Protein AF-A0A7V8YG97-F1 (afdb_monomer)

Sequence (340 aa):
MSVHEDLSRLLEGELDAAAEGDLRARIAADPALRADWERLQHLPFAALLAAEPPAALDARILASRRPPRRWTRAIPWLIAAGALLTLGVRRPPPLVAERGEAIRIDVGESAEVVLQPPGGDPMTKKTWLAGAGAAVTVLVLKGTATVSAVEPEPTPASAAEPPPRALTAPEVPTAGSSARVAELERENTLLRKLNSDLEIELKGTPVAWPPGLPDALLPPSFEENIRAAVARCAPEVQIVAIDCSEPPCLAGLRVPAGPQDRNWHQALVNECPLWTEPYTNAVATASGEAECADGTTQRYTVLGWSTHLAPDAFPKSEQENRSKRFHARLEEIRLGWPCE

Secondary structure (DSSP, 8-state):
--HHHHHHHHHHT-S-HHHHHHHHHHHHH-HHHHHHHHHHHHS-HHHHHHSPPPTTS-SSHHHHSPPPTTGGGSHHHHHHHHHHTTSS--PPPPEEE-TT-EEEEE-SSEEEEEEE-TTS--EEEEEE--STT-EEEEE-SSSEEEEEEPPPP--------------------TTSHHHHHHHHHHHHHHHHHHHHHHHHHHH-PPPPPPTT--GGGSHHHHHHHHHHHHHHH-TT-EEEEEE-SSSSPEEEEEE-SSTTTTHHHIIIIIS-HHHHHHHTT-EEEEEEEEE-TTSPEEEEEEEEE-GGGSGGGS-HHHHHHHHHHHHHHHHHHHHT----

Mean predicted aligned error: 18.11 Å

Structure (mmCIF, N/CA/C/O backbone):
data_AF-A0A7V8YG97-F1
#
_entry.id   AF-A0A7V8YG97-F1
#
loop_
_atom_site.group_PDB
_atom_site.id
_atom_site.type_symbol
_atom_site.label_atom_id
_atom_site.label_alt_id
_atom_site.label_comp_id
_atom_site.label_asym_id
_atom_site.label_entity_id
_atom_site.label_seq_id
_atom_site.pdbx_PDB_ins_code
_atom_site.Cartn_x
_atom_site.Cartn_y
_atom_site.Cartn_z
_atom_site.occupancy
_atom_site.B_iso_or_equiv
_atom_site.auth_seq_id
_atom_site.auth_comp_id
_atom_site.auth_asym_id
_atom_site.auth_atom_id
_atom_site.pdbx_PDB_model_num
ATOM 1 N N . MET A 1 1 ? -12.281 28.812 -24.243 1.00 59.84 1 MET A N 1
ATOM 2 C CA . MET A 1 1 ? -11.566 28.017 -23.229 1.00 59.84 1 MET A CA 1
ATOM 3 C C . MET A 1 1 ? -10.304 28.755 -22.853 1.00 59.84 1 MET A C 1
ATOM 5 O O . MET A 1 1 ? -9.786 29.501 -23.686 1.00 59.84 1 MET A O 1
ATOM 9 N N . SER A 1 2 ? -9.896 28.673 -21.588 1.00 88.25 2 SER A N 1
ATOM 10 C CA . SER A 1 2 ? -8.660 29.330 -21.162 1.00 88.25 2 SER A CA 1
ATOM 11 C C . SER A 1 2 ? -7.462 28.483 -21.588 1.00 88.25 2 SER A C 1
ATOM 13 O O . SER A 1 2 ? -7.537 27.261 -21.597 1.00 88.25 2 SER A O 1
ATOM 15 N N . VAL A 1 3 ? -6.345 29.120 -21.932 1.00 90.38 3 VAL A N 1
ATOM 16 C CA . VAL A 1 3 ? -5.133 28.401 -22.353 1.00 90.38 3 VAL A CA 1
ATOM 17 C C . VAL A 1 3 ? -4.634 27.448 -21.257 1.00 90.38 3 VAL A C 1
ATOM 19 O O . VAL A 1 3 ? -4.129 26.379 -21.566 1.00 90.38 3 VAL A O 1
ATOM 22 N N . HIS A 1 4 ? -4.821 27.789 -19.979 1.00 85.44 4 HIS A N 1
ATOM 23 C CA . HIS A 1 4 ? -4.437 26.927 -18.856 1.00 85.44 4 HIS A CA 1
ATOM 24 C C . HIS A 1 4 ? -5.337 25.695 -18.697 1.00 85.44 4 HIS A C 1
ATOM 26 O O . HIS A 1 4 ? -4.842 24.629 -18.354 1.00 85.44 4 HIS A O 1
ATOM 32 N N . GLU A 1 5 ? -6.633 25.819 -18.986 1.00 88.75 5 GLU A N 1
ATOM 33 C CA . GLU A 1 5 ? -7.563 24.682 -19.020 1.00 88.75 5 GLU A CA 1
ATOM 34 C C . GLU A 1 5 ? -7.158 23.684 -20.113 1.00 88.75 5 GLU A C 1
ATOM 36 O O . GLU A 1 5 ? -7.096 22.485 -19.859 1.00 88.75 5 GLU A O 1
ATOM 41 N N . ASP A 1 6 ? -6.785 24.184 -21.294 1.00 95.12 6 ASP A N 1
ATOM 42 C CA . ASP A 1 6 ? -6.307 23.348 -22.398 1.00 95.12 6 ASP A CA 1
ATOM 43 C C . ASP A 1 6 ? -4.987 22.637 -22.047 1.00 95.12 6 ASP A C 1
ATOM 45 O O . ASP A 1 6 ? -4.829 21.457 -22.351 1.00 95.12 6 ASP A O 1
ATOM 49 N N . LEU A 1 7 ? -4.056 23.312 -21.354 1.00 94.38 7 LEU A N 1
ATOM 50 C CA . LEU A 1 7 ? -2.825 22.681 -20.853 1.00 94.38 7 LEU A CA 1
ATOM 51 C C . LEU A 1 7 ? -3.115 21.604 -19.799 1.00 94.38 7 LEU A C 1
ATOM 53 O O . LEU A 1 7 ? -2.510 20.538 -19.847 1.00 94.38 7 LEU A O 1
ATOM 57 N N . SER A 1 8 ? -4.041 21.847 -18.868 1.00 89.50 8 SER A N 1
ATOM 58 C CA . SER A 1 8 ? -4.430 20.843 -17.865 1.00 89.50 8 SER A CA 1
ATOM 59 C C . SER A 1 8 ? -5.031 19.606 -18.532 1.00 89.50 8 SER A C 1
ATOM 61 O O . SER A 1 8 ? -4.605 18.487 -18.261 1.00 89.50 8 SER A O 1
ATOM 63 N N . ARG A 1 9 ? -5.948 19.809 -19.487 1.00 92.75 9 ARG A N 1
ATOM 64 C CA . ARG A 1 9 ? -6.566 18.720 -20.256 1.00 92.75 9 ARG A CA 1
ATOM 65 C C . ARG A 1 9 ? -5.559 17.966 -21.122 1.00 92.75 9 ARG A C 1
ATOM 67 O O . ARG A 1 9 ? -5.711 16.765 -21.318 1.00 92.75 9 ARG A O 1
ATOM 74 N N . LEU A 1 10 ? -4.519 18.640 -21.620 1.00 95.94 10 LEU A N 1
ATOM 75 C CA . LEU A 1 10 ? -3.404 17.986 -22.307 1.00 95.94 10 LEU A CA 1
ATOM 76 C C . LEU A 1 10 ? -2.590 17.089 -21.361 1.00 95.94 10 LEU A C 1
ATOM 78 O O . LEU A 1 10 ? -2.162 16.017 -21.778 1.00 95.94 10 LEU A O 1
ATOM 82 N N . LEU A 1 11 ? -2.382 17.505 -20.107 1.00 93.00 11 LEU A N 1
ATOM 83 C CA . LEU A 1 11 ? -1.673 16.713 -19.091 1.00 93.00 11 LEU A CA 1
ATOM 84 C C . LEU A 1 11 ? -2.456 15.450 -18.702 1.00 93.00 11 LEU A C 1
ATOM 86 O O . LEU A 1 11 ? -1.864 14.392 -18.506 1.00 93.00 11 LEU A O 1
ATOM 90 N N . GLU A 1 12 ? -3.781 15.567 -18.622 1.00 90.44 12 GLU A N 1
ATOM 91 C CA . GLU A 1 12 ? -4.701 14.482 -18.258 1.00 90.44 12 GLU A CA 1
ATOM 92 C C . GLU A 1 12 ? -5.084 13.580 -19.448 1.00 90.44 12 GLU A C 1
ATOM 94 O O . GLU A 1 12 ? -5.699 12.533 -19.255 1.00 90.44 12 GLU A O 1
ATOM 99 N N . GLY A 1 13 ? -4.705 13.948 -20.680 1.00 92.00 13 GLY A N 1
ATOM 100 C CA . GLY A 1 13 ? -5.028 13.185 -21.892 1.00 92.00 13 GLY A CA 1
ATOM 101 C C . GLY A 1 13 ? -6.494 13.297 -22.332 1.00 92.00 13 GLY A C 1
ATOM 102 O O . GLY A 1 13 ? -7.011 12.402 -22.995 1.00 92.00 13 GLY A O 1
ATOM 103 N N . GLU A 1 14 ? -7.179 14.384 -21.969 1.00 95.25 14 GLU A N 1
ATOM 104 C CA . GLU A 1 14 ? -8.608 14.604 -22.241 1.00 95.25 14 GLU A CA 1
ATOM 105 C C . GLU A 1 14 ? -8.898 15.401 -23.527 1.00 95.25 14 GLU A C 1
ATOM 107 O O . GLU A 1 14 ? -10.052 15.757 -23.808 1.00 95.25 14 GLU A O 1
ATOM 112 N N . LEU A 1 15 ? -7.865 15.762 -24.291 1.00 93.62 15 LEU A N 1
ATOM 113 C CA . LEU A 1 15 ? -8.020 16.417 -25.590 1.00 93.62 15 LEU A CA 1
ATOM 114 C C . LEU A 1 15 ? -8.177 15.372 -26.697 1.00 93.62 15 LEU A C 1
ATOM 116 O O . LEU A 1 15 ? -7.533 14.327 -26.680 1.00 93.62 15 LEU A O 1
ATOM 120 N N . ASP A 1 16 ? -9.024 15.663 -27.685 1.00 97.06 16 ASP A N 1
ATOM 121 C CA . ASP A 1 16 ? -9.028 14.874 -28.914 1.00 97.06 16 ASP A CA 1
ATOM 122 C C . ASP A 1 16 ? -7.738 15.106 -29.722 1.00 97.06 16 ASP A C 1
ATOM 124 O O . ASP A 1 16 ? -7.021 16.090 -29.526 1.00 97.06 16 ASP A O 1
ATOM 128 N N . ALA A 1 17 ? -7.443 14.196 -30.653 1.00 94.75 17 ALA A N 1
ATOM 129 C CA . ALA A 1 17 ? -6.177 14.191 -31.387 1.00 94.75 17 ALA A CA 1
ATOM 130 C C . ALA A 1 17 ? -5.919 15.476 -32.200 1.00 94.75 17 ALA A C 1
ATOM 132 O O . ALA A 1 17 ? -4.763 15.855 -32.397 1.00 94.75 17 ALA A O 1
ATOM 133 N N . ALA A 1 18 ? -6.973 16.147 -32.678 1.00 95.50 18 ALA A N 1
ATOM 134 C CA . ALA A 1 18 ? -6.831 17.388 -33.433 1.00 95.50 18 ALA A CA 1
ATOM 135 C C . ALA A 1 18 ? -6.494 18.555 -32.493 1.00 95.50 18 ALA A C 1
ATOM 137 O O . ALA A 1 18 ? -5.517 19.269 -32.722 1.00 95.50 18 ALA A O 1
ATOM 138 N N . ALA A 1 19 ? -7.243 18.696 -31.396 1.00 95.38 19 ALA A N 1
ATOM 139 C CA . ALA A 1 19 ? -7.013 19.722 -30.383 1.00 95.38 19 ALA A CA 1
ATOM 140 C C . ALA A 1 19 ? -5.655 19.557 -29.677 1.00 95.38 19 ALA A C 1
ATOM 142 O O . ALA A 1 19 ? -4.967 20.546 -29.417 1.00 95.38 19 ALA A O 1
ATOM 143 N N . GLU A 1 20 ? -5.240 18.317 -29.406 1.00 97.19 20 GLU A N 1
ATOM 144 C CA . GLU A 1 20 ? -3.911 18.007 -28.877 1.00 97.19 20 GLU A CA 1
ATOM 145 C C . GLU A 1 20 ? -2.805 18.457 -29.845 1.00 97.19 20 GLU A C 1
ATOM 147 O O . GLU A 1 20 ? -1.853 19.124 -29.427 1.00 97.19 20 GLU A O 1
ATOM 152 N N . GLY A 1 21 ? -2.928 18.124 -31.135 1.00 96.50 21 GLY A N 1
ATOM 153 C CA . GLY A 1 21 ? -1.957 18.507 -32.161 1.00 96.50 21 GLY A CA 1
ATOM 154 C C . GLY A 1 21 ? -1.801 20.024 -32.283 1.00 96.50 21 GLY A C 1
ATOM 155 O O . GLY A 1 21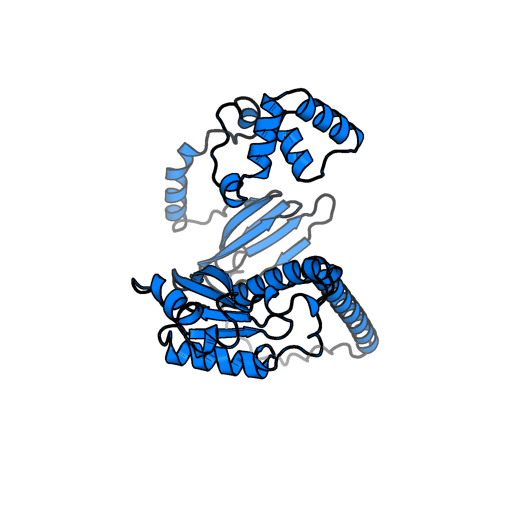 ? -0.678 20.538 -32.247 1.00 96.50 21 GLY A O 1
ATOM 156 N N . ASP A 1 22 ? -2.921 20.745 -32.341 1.00 97.06 22 ASP A N 1
ATOM 157 C CA . ASP A 1 22 ? -2.945 22.208 -32.420 1.00 97.06 22 ASP A CA 1
ATOM 158 C C . ASP A 1 22 ? -2.330 22.859 -31.174 1.00 97.06 22 ASP A C 1
ATOM 160 O O . ASP A 1 22 ? -1.551 23.814 -31.275 1.00 97.06 22 ASP A O 1
ATOM 164 N N . LEU A 1 23 ? -2.627 22.338 -29.979 1.00 97.06 23 LEU A N 1
ATOM 165 C CA . LEU A 1 23 ? -2.074 22.866 -28.735 1.00 97.06 23 LEU A CA 1
ATOM 166 C C . LEU A 1 23 ? -0.571 22.592 -28.611 1.00 97.06 23 LEU A C 1
ATOM 168 O O . LEU A 1 23 ? 0.180 23.496 -28.243 1.00 97.06 23 LEU A O 1
ATOM 172 N N . ARG A 1 24 ? -0.100 21.395 -28.980 1.00 97.38 24 ARG A N 1
ATOM 173 C CA . ARG A 1 24 ? 1.339 21.076 -29.013 1.00 97.38 24 ARG A CA 1
ATOM 174 C C . ARG A 1 24 ? 2.091 21.958 -30.009 1.00 97.38 24 ARG A C 1
ATOM 176 O O . ARG A 1 24 ? 3.176 22.442 -29.687 1.00 97.38 24 ARG A O 1
ATOM 183 N N . ALA A 1 25 ? 1.511 22.230 -31.179 1.00 97.62 25 ALA A N 1
ATOM 184 C CA . ALA A 1 25 ? 2.088 23.162 -32.147 1.00 97.62 25 ALA A CA 1
ATOM 185 C C . ALA A 1 25 ? 2.192 24.587 -31.574 1.00 97.62 25 ALA A C 1
ATOM 187 O O . ALA A 1 25 ? 3.211 25.257 -31.753 1.00 97.62 25 ALA A O 1
ATOM 188 N N . ARG A 1 26 ? 1.185 25.034 -30.812 1.00 97.44 26 ARG A N 1
ATOM 189 C CA . ARG A 1 26 ? 1.212 26.329 -30.111 1.00 97.44 26 ARG A CA 1
ATOM 190 C C . ARG A 1 26 ? 2.260 26.376 -28.996 1.00 97.44 26 ARG A C 1
ATOM 192 O O . ARG A 1 26 ? 2.990 27.358 -28.929 1.00 97.44 26 ARG A O 1
ATOM 199 N N . ILE A 1 27 ? 2.396 25.325 -28.181 1.00 97.38 27 ILE A N 1
ATOM 200 C CA . ILE A 1 27 ? 3.462 25.197 -27.162 1.00 97.38 27 ILE A CA 1
ATOM 201 C C . ILE A 1 27 ? 4.854 25.251 -27.820 1.00 97.38 27 ILE A C 1
ATOM 203 O O . ILE A 1 27 ? 5.798 25.840 -27.289 1.00 97.38 27 ILE A O 1
ATOM 207 N N . ALA A 1 28 ? 5.001 24.657 -29.007 1.00 97.19 28 ALA A N 1
ATOM 208 C CA . ALA A 1 28 ? 6.247 24.712 -29.763 1.00 97.19 28 ALA A CA 1
ATOM 209 C C . ALA A 1 28 ? 6.529 26.109 -30.342 1.00 97.19 28 ALA A C 1
ATOM 211 O O . ALA A 1 28 ? 7.691 26.504 -30.412 1.00 97.19 28 ALA A O 1
ATOM 212 N N . ALA A 1 29 ? 5.508 26.872 -30.727 1.00 97.12 29 ALA A N 1
ATOM 213 C CA . ALA A 1 29 ? 5.673 28.200 -31.318 1.00 97.12 29 ALA A CA 1
ATOM 214 C C . ALA A 1 29 ? 5.820 29.335 -30.284 1.00 97.12 29 ALA A C 1
ATOM 216 O O . ALA A 1 29 ? 6.491 30.3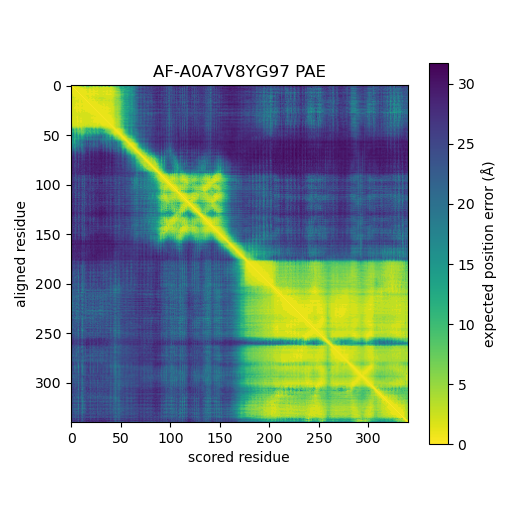24 -30.572 1.00 97.12 29 ALA A O 1
ATOM 217 N N . ASP A 1 30 ? 5.218 29.202 -29.099 1.00 97.56 30 ASP A N 1
ATOM 218 C CA . ASP A 1 30 ? 5.158 30.250 -28.073 1.00 97.56 30 ASP A CA 1
ATOM 219 C C . ASP A 1 30 ? 6.034 29.902 -26.846 1.00 97.56 30 ASP A C 1
ATOM 221 O O . ASP A 1 30 ? 5.692 29.004 -26.070 1.00 97.56 30 ASP A O 1
ATOM 225 N N . PRO A 1 31 ? 7.162 30.613 -26.625 1.00 96.81 31 PRO A N 1
ATOM 226 C CA . PRO A 1 31 ? 8.048 30.372 -25.486 1.00 96.81 31 PRO A CA 1
ATOM 227 C C . PRO A 1 31 ? 7.396 30.589 -24.116 1.00 96.81 31 PRO A C 1
ATOM 229 O O . PRO A 1 31 ? 7.771 29.910 -23.162 1.00 96.81 31 PRO A O 1
ATOM 232 N N . ALA A 1 32 ? 6.442 31.519 -23.997 1.00 94.12 32 ALA A N 1
ATOM 233 C CA . ALA A 1 32 ? 5.755 31.766 -22.731 1.00 94.12 32 ALA A CA 1
ATOM 234 C C . ALA A 1 32 ? 4.831 30.592 -22.396 1.00 94.12 32 ALA A C 1
ATOM 236 O O . ALA A 1 32 ? 4.853 30.076 -21.280 1.00 94.12 32 ALA A O 1
ATOM 237 N N . LEU A 1 33 ? 4.102 30.101 -23.402 1.00 94.88 33 LEU A N 1
ATOM 238 C CA . LEU A 1 33 ? 3.250 28.927 -23.258 1.00 94.88 33 LEU A CA 1
ATOM 239 C C . LEU A 1 33 ? 4.055 27.658 -22.940 1.00 94.88 33 LEU A C 1
ATOM 241 O O . LEU A 1 33 ? 3.615 26.816 -22.159 1.00 94.88 33 LEU A O 1
ATOM 245 N N . ARG A 1 34 ? 5.258 27.536 -23.511 1.00 97.75 34 ARG A N 1
ATOM 246 C CA . ARG A 1 34 ? 6.195 26.456 -23.188 1.00 97.75 34 ARG A CA 1
ATOM 247 C C . ARG A 1 34 ? 6.658 26.498 -21.737 1.00 97.75 34 ARG A C 1
ATOM 249 O O . ARG A 1 34 ? 6.627 25.469 -21.076 1.00 97.75 34 ARG A O 1
ATOM 256 N N . ALA A 1 35 ? 7.028 27.674 -21.235 1.00 94.31 35 ALA A N 1
ATOM 257 C CA . ALA A 1 35 ? 7.418 27.840 -19.838 1.00 94.31 35 ALA A CA 1
ATOM 258 C C . ALA A 1 35 ? 6.260 27.527 -18.869 1.00 94.31 35 ALA A C 1
ATOM 260 O O . ALA A 1 35 ? 6.483 26.965 -17.798 1.00 94.31 35 ALA A O 1
ATOM 261 N N . ASP A 1 36 ? 5.018 27.859 -19.229 1.00 92.31 36 ASP A N 1
ATOM 262 C CA . ASP A 1 36 ? 3.828 27.489 -18.448 1.00 92.31 36 ASP A CA 1
ATOM 263 C C . ASP A 1 36 ? 3.605 25.974 -18.429 1.00 92.31 36 ASP A C 1
ATOM 265 O O . ASP A 1 36 ? 3.342 25.397 -17.372 1.00 92.31 36 ASP A O 1
ATOM 269 N N . TRP A 1 37 ? 3.760 25.324 -19.583 1.00 95.56 37 TRP A N 1
ATOM 270 C CA . TRP A 1 37 ? 3.662 23.875 -19.715 1.00 95.56 37 TRP A CA 1
ATOM 271 C C . TRP A 1 37 ? 4.741 23.138 -18.909 1.00 95.56 37 TRP A C 1
ATOM 273 O O . TRP A 1 37 ? 4.418 22.237 -18.140 1.00 95.56 37 TRP A O 1
ATOM 283 N N . GLU A 1 38 ? 6.004 23.560 -19.006 1.00 94.81 38 GLU A N 1
ATOM 284 C CA . GLU A 1 38 ? 7.113 23.001 -18.219 1.00 94.81 38 GLU A CA 1
ATOM 285 C C . GLU A 1 38 ? 6.874 23.172 -16.712 1.00 94.81 38 GLU A C 1
ATOM 287 O O . GLU A 1 38 ? 7.076 22.238 -15.936 1.00 94.81 38 GLU A O 1
ATOM 292 N N . ARG A 1 39 ? 6.367 24.336 -16.280 1.00 91.25 39 ARG A N 1
ATOM 293 C CA . ARG A 1 39 ? 5.988 24.544 -14.875 1.00 91.25 39 ARG A CA 1
ATOM 294 C C . ARG A 1 39 ? 4.903 23.570 -14.429 1.00 91.25 39 ARG A C 1
ATOM 296 O O . ARG A 1 39 ? 5.054 22.980 -13.364 1.00 91.25 39 ARG A O 1
ATOM 303 N N . LEU A 1 40 ? 3.851 23.376 -15.226 1.00 89.50 40 LEU A N 1
ATOM 304 C CA . LEU A 1 40 ? 2.776 22.427 -14.915 1.00 89.50 40 LEU A CA 1
ATOM 305 C C . LEU A 1 40 ? 3.290 20.988 -14.787 1.00 89.50 40 LEU A C 1
ATOM 307 O O . LEU A 1 40 ? 2.904 20.296 -13.851 1.00 89.50 40 LEU A O 1
ATOM 311 N N . GLN A 1 41 ? 4.204 20.560 -15.662 1.00 89.94 41 GLN A N 1
ATOM 312 C CA . GLN A 1 41 ? 4.802 19.219 -15.609 1.00 89.94 41 GLN A CA 1
ATOM 313 C C . GLN A 1 41 ? 5.646 18.968 -14.350 1.00 89.94 41 GLN A C 1
ATOM 315 O O . GLN A 1 41 ? 5.823 17.820 -13.944 1.00 89.94 41 GLN A O 1
ATOM 320 N N . HIS A 1 42 ? 6.176 20.026 -13.737 1.00 85.19 42 HIS A N 1
ATOM 321 C CA . HIS A 1 42 ? 7.043 19.944 -12.562 1.00 85.19 42 HIS A CA 1
ATOM 322 C C . HIS A 1 42 ? 6.350 20.318 -11.248 1.00 85.19 42 HIS A C 1
ATOM 324 O O . HIS A 1 42 ? 6.989 20.265 -10.194 1.00 85.19 42 HIS A O 1
ATOM 330 N N . LEU A 1 43 ? 5.065 20.686 -11.271 1.00 81.56 43 LEU A N 1
ATOM 331 C CA . LEU A 1 43 ? 4.332 20.958 -10.041 1.00 81.56 43 LEU A CA 1
ATOM 332 C C . LEU A 1 43 ? 4.098 19.644 -9.280 1.00 81.56 43 LEU A C 1
ATOM 334 O O . LEU A 1 43 ? 3.468 18.729 -9.814 1.00 81.56 43 LEU A O 1
ATOM 338 N N . PRO A 1 44 ? 4.563 19.526 -8.021 1.00 72.00 44 PRO A N 1
ATOM 339 C CA . PRO A 1 44 ? 4.199 18.384 -7.199 1.00 72.00 44 PRO A CA 1
ATOM 340 C C . PRO A 1 44 ? 2.681 18.400 -7.003 1.00 72.00 44 PRO A C 1
ATOM 342 O O . PRO A 1 44 ? 2.101 19.454 -6.748 1.00 72.00 44 PRO A O 1
ATOM 345 N N . PHE A 1 45 ? 2.032 17.238 -7.096 1.00 56.38 45 PHE A N 1
ATOM 346 C CA . PHE A 1 45 ? 0.569 17.112 -7.017 1.00 56.38 45 PHE A CA 1
ATOM 347 C C . PHE A 1 45 ? -0.034 17.821 -5.785 1.00 56.38 45 PHE A C 1
ATOM 349 O O . PHE A 1 45 ? -1.082 18.454 -5.866 1.00 56.38 45 PHE A O 1
ATOM 356 N N . ALA A 1 46 ? 0.688 17.822 -4.659 1.00 48.84 46 ALA A N 1
ATOM 357 C CA . ALA A 1 46 ? 0.306 18.544 -3.444 1.00 48.84 46 ALA A CA 1
ATOM 358 C C . ALA A 1 46 ? 0.265 20.083 -3.602 1.00 48.84 46 ALA A C 1
ATOM 360 O O . ALA A 1 46 ? -0.535 20.742 -2.944 1.00 48.84 46 ALA A O 1
ATOM 361 N N . ALA A 1 47 ? 1.084 20.673 -4.481 1.00 57.03 47 ALA A N 1
ATOM 362 C CA . ALA A 1 47 ? 1.085 22.113 -4.755 1.00 57.03 47 ALA A CA 1
ATOM 363 C C . ALA A 1 47 ? -0.072 22.548 -5.668 1.00 57.03 47 ALA A C 1
ATOM 365 O O . ALA A 1 47 ? -0.546 23.673 -5.532 1.00 57.03 47 ALA A O 1
ATOM 366 N N . LEU A 1 48 ? -0.574 21.664 -6.539 1.00 58.16 48 LEU A N 1
ATOM 367 C CA . LEU A 1 48 ? -1.772 21.929 -7.351 1.00 58.16 48 LEU A CA 1
ATOM 368 C C . LEU A 1 48 ? -3.032 22.083 -6.486 1.00 58.16 48 LEU A C 1
ATOM 370 O O . LEU A 1 48 ? -3.926 22.847 -6.832 1.00 58.16 48 LEU A O 1
ATOM 374 N N . LEU A 1 49 ? -3.079 21.398 -5.340 1.00 53.00 49 LEU A N 1
ATOM 375 C CA . LEU A 1 49 ? -4.186 21.480 -4.384 1.00 53.00 49 LEU A CA 1
ATOM 376 C C . LEU A 1 49 ? -4.061 22.658 -3.402 1.00 53.00 49 LEU A C 1
ATOM 378 O O . LEU A 1 49 ? -5.061 23.064 -2.815 1.00 53.00 49 LEU A O 1
ATOM 382 N N . ALA A 1 50 ? -2.851 23.196 -3.210 1.00 47.16 50 ALA A N 1
ATOM 383 C CA . ALA A 1 50 ? -2.551 24.213 -2.197 1.00 47.16 50 ALA A CA 1
ATOM 384 C C . ALA A 1 50 ? -2.320 25.628 -2.759 1.00 47.16 50 ALA A C 1
ATOM 386 O O . ALA A 1 50 ? -2.297 26.590 -1.990 1.00 47.16 50 ALA A O 1
ATOM 387 N N . ALA A 1 51 ? -2.120 25.784 -4.070 1.00 48.22 51 ALA A N 1
ATOM 388 C CA . ALA A 1 51 ? -1.894 27.091 -4.676 1.00 48.22 51 ALA A CA 1
ATOM 389 C C . ALA A 1 51 ? -3.205 27.887 -4.792 1.00 48.22 51 ALA A C 1
ATOM 391 O O . ALA A 1 51 ? -4.172 27.425 -5.399 1.00 48.22 51 ALA A O 1
ATOM 392 N N . GLU A 1 52 ? -3.221 29.120 -4.271 1.00 48.59 52 GLU A N 1
ATOM 393 C CA . GLU A 1 52 ? -4.211 30.104 -4.714 1.00 48.59 52 GLU A CA 1
ATOM 394 C C . GLU A 1 52 ? -4.058 30.278 -6.234 1.00 48.59 52 GLU A C 1
ATOM 396 O O . GLU A 1 52 ? -2.934 30.475 -6.717 1.00 48.59 52 GLU A O 1
ATOM 401 N N . PRO A 1 53 ? -5.151 30.183 -7.010 1.00 48.28 53 PRO A N 1
ATOM 402 C CA . PRO A 1 53 ? -5.067 30.337 -8.451 1.00 48.28 53 PRO A CA 1
ATOM 403 C C . PRO A 1 53 ? -4.465 31.719 -8.775 1.00 48.28 53 PRO A C 1
ATOM 405 O O . PRO A 1 53 ? -4.844 32.709 -8.142 1.00 48.28 53 PRO A O 1
ATOM 408 N N . PRO A 1 54 ? -3.502 31.822 -9.716 1.00 46.66 54 PRO A N 1
ATOM 409 C CA . PRO A 1 54 ? -2.847 33.090 -10.037 1.00 46.66 54 PRO A CA 1
ATOM 410 C C . PRO A 1 54 ? -3.889 34.157 -10.385 1.00 46.66 54 PRO A C 1
ATOM 412 O O . PRO A 1 54 ? -4.889 33.834 -11.001 1.00 46.66 54 PRO A O 1
ATOM 415 N N . ALA A 1 55 ? -3.656 35.435 -10.066 1.00 45.59 55 ALA A N 1
ATOM 416 C CA . ALA A 1 55 ? -4.644 36.518 -10.234 1.00 45.59 55 ALA A CA 1
ATOM 417 C C . ALA A 1 55 ? -5.212 36.699 -11.668 1.00 45.59 55 ALA A C 1
ATOM 419 O O . ALA A 1 55 ? -6.191 37.418 -11.864 1.00 45.59 55 ALA A O 1
ATOM 420 N N . ALA A 1 56 ? -4.603 36.062 -12.674 1.00 43.72 56 ALA A N 1
ATOM 421 C CA . ALA A 1 56 ? -5.125 35.960 -14.037 1.00 43.72 56 ALA A CA 1
ATOM 422 C C . ALA A 1 56 ? -6.279 34.937 -14.183 1.00 43.72 56 ALA A C 1
ATOM 424 O O . ALA A 1 56 ? -7.089 35.055 -15.104 1.00 43.72 56 ALA A O 1
ATOM 425 N N . LEU A 1 57 ? -6.393 33.980 -13.256 1.00 40.16 57 LEU A N 1
ATOM 426 C CA . LEU A 1 57 ? -7.597 33.204 -12.978 1.00 40.16 57 LEU A CA 1
ATOM 427 C C . LEU A 1 57 ? -8.593 34.082 -12.191 1.00 40.16 57 LEU A C 1
ATOM 429 O O . LEU A 1 57 ? -8.599 34.159 -10.968 1.00 40.16 57 LEU A O 1
ATOM 433 N N . ASP A 1 58 ? -9.479 34.712 -12.961 1.00 47.66 58 ASP A N 1
ATOM 434 C CA . ASP A 1 58 ? -10.889 34.946 -12.634 1.00 47.66 58 ASP A CA 1
ATOM 435 C C . ASP A 1 58 ? -11.408 36.220 -11.970 1.00 47.66 58 ASP A C 1
ATOM 437 O O . ASP A 1 58 ? -11.673 36.302 -10.775 1.00 47.66 58 ASP A O 1
ATOM 441 N N . ALA A 1 59 ? -11.922 37.092 -12.843 1.00 39.91 59 ALA A N 1
ATOM 442 C CA . ALA A 1 59 ? -13.202 37.763 -12.604 1.00 39.91 59 ALA A CA 1
ATOM 443 C C . ALA A 1 59 ? -14.409 37.040 -13.254 1.00 39.91 59 ALA A C 1
ATOM 445 O O . ALA A 1 59 ? -15.547 37.298 -12.861 1.00 39.91 59 ALA A O 1
ATOM 446 N N . ARG A 1 60 ? -14.202 36.155 -14.249 1.00 40.66 60 ARG A N 1
ATOM 447 C CA . ARG A 1 60 ? -15.296 35.575 -15.061 1.00 40.66 60 ARG A CA 1
ATOM 448 C C . ARG A 1 60 ? -15.745 34.171 -14.632 1.00 40.66 60 ARG A C 1
ATOM 450 O O . ARG A 1 60 ? -16.954 33.961 -14.600 1.00 40.66 60 ARG A O 1
ATOM 457 N N . ILE A 1 61 ? -14.864 33.252 -14.229 1.00 40.00 61 ILE A N 1
ATOM 458 C CA . ILE A 1 61 ? -15.278 31.932 -13.699 1.00 40.00 61 ILE A CA 1
ATOM 459 C C . ILE A 1 61 ? -15.737 32.064 -12.233 1.00 40.00 61 ILE A C 1
ATOM 461 O O . ILE A 1 61 ? -16.671 31.386 -11.812 1.00 40.00 61 ILE A O 1
ATOM 465 N N . LEU A 1 62 ? -15.233 33.052 -11.477 1.00 41.53 62 LEU A N 1
ATOM 466 C CA . LEU A 1 62 ? -15.782 33.393 -10.152 1.00 41.53 62 LEU A CA 1
ATOM 467 C C . LEU A 1 62 ? -17.180 34.045 -10.203 1.00 41.53 62 LEU A C 1
ATOM 469 O O . LEU A 1 62 ? -17.834 34.143 -9.165 1.00 41.53 62 LEU A O 1
ATOM 473 N N . ALA A 1 63 ? -17.665 34.487 -11.370 1.00 40.59 63 ALA A N 1
ATOM 474 C CA . ALA A 1 63 ? -19.019 35.029 -11.521 1.00 40.59 63 ALA A CA 1
ATOM 475 C C . ALA A 1 63 ? -20.072 33.947 -11.828 1.00 40.59 63 ALA A C 1
ATOM 477 O O . ALA A 1 63 ? -21.244 34.148 -11.521 1.00 40.59 63 ALA A O 1
ATOM 478 N N . SER A 1 64 ? -19.671 32.793 -12.374 1.00 40.50 64 SER A N 1
ATOM 479 C CA . SER A 1 64 ? -20.583 31.692 -12.721 1.00 40.50 64 SER A CA 1
ATOM 480 C C . SER A 1 64 ? -20.764 30.650 -11.608 1.00 40.50 64 SER A C 1
ATOM 482 O O . SER A 1 64 ? -21.621 29.779 -11.737 1.00 40.50 64 SER A O 1
ATOM 484 N N . ARG A 1 65 ? -20.012 30.742 -10.499 1.00 38.12 65 ARG A N 1
ATOM 485 C CA . ARG A 1 65 ? -20.107 29.816 -9.349 1.00 38.12 65 ARG A CA 1
ATOM 486 C C . ARG A 1 65 ? -20.072 30.491 -7.973 1.00 38.12 65 ARG A C 1
ATOM 488 O O . ARG A 1 65 ? -19.564 29.922 -7.011 1.00 38.12 65 ARG A O 1
ATOM 495 N N . ARG A 1 66 ? -20.613 31.704 -7.835 1.00 33.09 66 ARG A N 1
ATOM 496 C CA . ARG A 1 66 ? -20.850 32.281 -6.499 1.00 33.09 66 ARG A CA 1
ATOM 497 C C . ARG A 1 66 ? -22.267 31.950 -6.023 1.00 33.09 66 ARG A C 1
ATOM 499 O O . ARG A 1 66 ? -23.214 32.408 -6.662 1.00 33.09 66 ARG A O 1
ATOM 506 N N . PRO A 1 67 ? -22.445 31.241 -4.893 1.00 35.41 67 PRO A N 1
ATOM 507 C CA . PRO A 1 67 ? -23.738 31.208 -4.220 1.00 35.41 67 PRO A CA 1
ATOM 508 C C . PRO A 1 67 ? -24.140 32.642 -3.825 1.00 35.41 67 PRO A C 1
ATOM 510 O O . PRO A 1 67 ? -23.267 33.480 -3.553 1.00 35.41 67 PRO A O 1
ATOM 513 N N . PRO A 1 68 ? -25.444 32.980 -3.808 1.00 34.66 68 PRO A N 1
ATOM 514 C CA . PRO A 1 68 ? -25.889 34.323 -3.472 1.00 34.66 68 PRO A CA 1
ATOM 515 C C . PRO A 1 68 ? -25.360 34.729 -2.094 1.00 34.66 68 PRO A C 1
ATOM 517 O O . PRO A 1 68 ? -25.522 34.035 -1.092 1.00 34.66 68 PRO A O 1
ATOM 520 N N . ARG A 1 69 ? -24.724 35.902 -2.070 1.00 40.56 69 ARG A N 1
ATOM 521 C CA . ARG A 1 69 ? -23.998 36.544 -0.964 1.00 40.56 69 ARG A CA 1
ATOM 522 C C . ARG A 1 69 ? -24.932 36.990 0.184 1.00 40.56 69 ARG A C 1
ATOM 524 O O . ARG A 1 69 ? -24.931 38.154 0.571 1.00 40.56 69 ARG A O 1
ATOM 531 N N . ARG A 1 70 ? -25.775 36.086 0.700 1.00 40.47 70 ARG A N 1
ATOM 532 C CA . ARG A 1 70 ? -26.721 36.319 1.814 1.00 40.47 70 ARG A CA 1
ATOM 533 C C . ARG A 1 70 ? -26.450 35.473 3.067 1.00 40.47 70 ARG A C 1
ATOM 535 O O . ARG A 1 70 ? -27.144 35.653 4.063 1.00 40.47 70 ARG A O 1
ATOM 542 N N . TRP A 1 71 ? -25.436 34.607 3.069 1.00 38.09 71 TRP A N 1
ATOM 543 C CA . TRP A 1 71 ? -25.186 33.676 4.182 1.00 38.09 71 TRP A CA 1
ATOM 544 C C . TRP A 1 71 ? -24.538 34.285 5.438 1.00 38.09 71 TRP A C 1
ATOM 546 O O . TRP A 1 71 ? -24.653 33.715 6.518 1.00 38.09 71 TRP A O 1
ATOM 556 N N . THR A 1 72 ? -23.957 35.485 5.379 1.00 41.44 72 THR A N 1
ATOM 557 C CA . THR A 1 72 ? -23.331 36.117 6.561 1.00 41.44 72 THR A CA 1
ATOM 558 C C . THR A 1 72 ? -24.312 36.808 7.518 1.00 41.44 72 THR A C 1
ATOM 560 O O . THR A 1 72 ? -23.886 37.401 8.503 1.00 41.44 72 THR A O 1
ATOM 563 N N . ARG A 1 73 ? -25.632 36.711 7.290 1.00 43.00 73 ARG A N 1
ATOM 564 C CA . ARG A 1 73 ? -26.661 37.173 8.249 1.00 43.00 73 ARG A CA 1
ATOM 565 C C . ARG A 1 73 ? -27.426 36.045 8.955 1.00 43.00 73 ARG A C 1
ATOM 567 O O . ARG A 1 73 ? -28.269 36.343 9.795 1.00 43.00 73 ARG A O 1
ATOM 574 N N . ALA A 1 74 ? -27.140 34.775 8.654 1.00 41.41 74 ALA A N 1
ATOM 575 C CA . ALA A 1 74 ? -27.870 33.634 9.225 1.00 41.41 74 ALA A CA 1
ATOM 576 C C . ALA A 1 74 ? -27.215 33.025 10.484 1.00 41.41 74 ALA A C 1
ATOM 578 O O . ALA A 1 74 ? -27.868 32.285 11.213 1.00 41.41 74 ALA A O 1
ATOM 579 N N . ILE A 1 75 ? -25.963 33.377 10.793 1.00 43.94 75 ILE A N 1
ATOM 580 C CA . ILE A 1 75 ? -25.232 32.845 11.957 1.00 43.94 75 ILE A CA 1
ATOM 581 C C . ILE A 1 75 ? -25.925 33.150 13.307 1.00 43.94 75 ILE A C 1
ATOM 583 O O . ILE A 1 75 ? -26.011 32.235 14.124 1.00 43.94 75 ILE A O 1
ATOM 587 N N . PRO A 1 76 ? -26.529 34.333 13.559 1.00 37.50 76 PRO A N 1
ATOM 588 C CA . PRO A 1 76 ? -27.279 34.528 14.804 1.00 37.50 76 PRO A CA 1
ATOM 589 C C . PRO A 1 76 ? -28.638 33.797 14.845 1.00 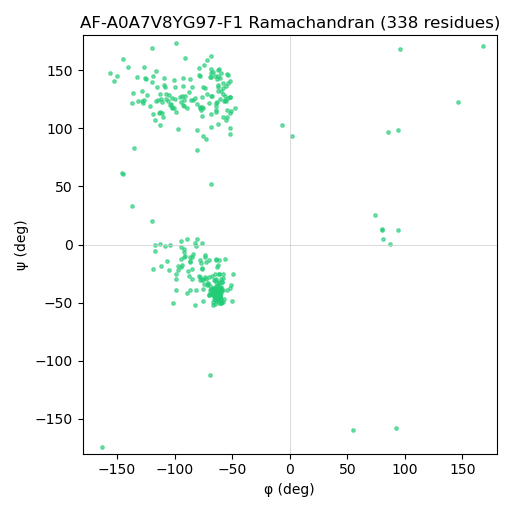37.50 76 PRO A C 1
ATOM 591 O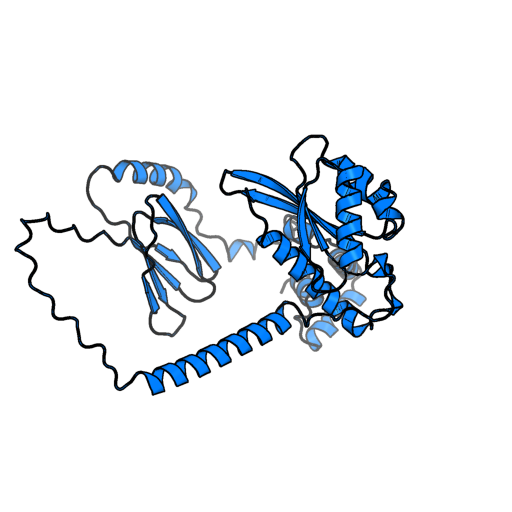 O . PRO A 1 76 ? -29.225 33.693 15.918 1.00 37.50 76 PRO A O 1
ATOM 594 N N . TRP A 1 77 ? -29.136 33.244 13.729 1.00 40.38 77 TRP A N 1
ATOM 595 C CA . TRP A 1 77 ? -30.388 32.469 13.709 1.00 40.38 77 TRP A CA 1
ATOM 596 C C . TRP A 1 77 ? -30.189 30.979 14.019 1.00 40.38 77 TRP A C 1
ATOM 598 O O . TRP A 1 77 ? -31.088 30.358 14.580 1.00 40.38 77 TRP A O 1
ATOM 608 N N . LEU A 1 78 ? -29.012 30.409 13.736 1.00 41.41 78 LEU A N 1
ATOM 609 C CA . LEU A 1 78 ? -28.723 28.999 14.041 1.00 41.41 78 LEU A CA 1
ATOM 610 C C . LEU A 1 78 ? -28.523 28.748 15.546 1.00 41.41 78 LEU A C 1
ATOM 612 O O . LEU A 1 78 ? -28.924 27.702 16.047 1.00 41.41 78 LEU A O 1
ATOM 616 N N . ILE A 1 79 ? -28.028 29.739 16.295 1.00 43.75 79 ILE A N 1
ATOM 617 C CA . ILE A 1 79 ? -27.956 29.668 17.766 1.00 43.75 79 ILE A CA 1
ATOM 618 C C . ILE A 1 79 ? -29.349 29.878 18.399 1.00 43.75 79 ILE A C 1
ATOM 620 O O . ILE A 1 79 ? -29.659 29.286 19.431 1.00 43.75 79 ILE A O 1
ATOM 624 N N . ALA A 1 80 ? -30.240 30.638 17.750 1.00 39.31 80 ALA A N 1
ATOM 625 C CA . ALA A 1 80 ? -31.625 30.803 18.202 1.00 39.31 80 ALA A CA 1
ATOM 626 C C . ALA A 1 80 ? -32.501 29.556 17.950 1.00 39.31 80 ALA A C 1
ATOM 628 O O . ALA A 1 80 ? -33.436 29.305 18.708 1.00 39.31 80 ALA A O 1
ATOM 629 N N . ALA A 1 81 ? -32.189 28.741 16.935 1.00 41.69 81 ALA A N 1
ATOM 630 C CA . ALA A 1 81 ? -32.916 27.499 16.652 1.00 41.69 81 ALA A CA 1
ATOM 631 C C . ALA A 1 81 ? -32.653 26.400 17.701 1.00 41.69 81 ALA A C 1
ATOM 633 O O . ALA A 1 81 ? -33.574 25.668 18.059 1.00 41.69 81 ALA A O 1
ATOM 634 N N . GLY A 1 82 ? -31.440 26.340 18.266 1.00 38.69 82 GLY A N 1
ATOM 635 C CA . GLY A 1 82 ? -31.105 25.420 19.363 1.00 38.69 82 GLY A CA 1
ATOM 636 C C . GLY A 1 82 ? -31.822 25.739 20.683 1.00 38.69 82 GLY A C 1
ATOM 637 O O . GLY A 1 82 ? -32.111 24.836 21.460 1.00 38.69 82 GLY A O 1
ATOM 638 N N . ALA A 1 83 ? -32.184 27.006 20.914 1.00 42.81 83 ALA A N 1
ATOM 639 C CA . ALA A 1 83 ? -32.907 27.435 22.115 1.00 42.81 83 ALA A CA 1
ATOM 640 C C . ALA A 1 83 ? -34.442 27.321 22.000 1.00 42.81 83 ALA A C 1
ATOM 642 O O . ALA A 1 83 ? -35.134 27.389 23.012 1.00 42.81 83 ALA A O 1
ATOM 643 N N . LEU A 1 84 ? -34.987 27.131 20.792 1.00 40.28 84 LEU A N 1
ATOM 644 C CA . LEU A 1 84 ? -36.432 26.974 20.557 1.00 40.28 84 LEU A CA 1
ATOM 645 C C . LEU A 1 84 ? -36.904 25.510 20.567 1.00 40.28 84 LEU A C 1
ATOM 647 O O . LEU A 1 84 ? -38.104 25.261 20.644 1.00 40.28 84 LEU A O 1
ATOM 651 N N . LEU A 1 85 ? -35.990 24.536 20.561 1.00 45.59 85 LEU A N 1
ATOM 652 C CA . LEU A 1 85 ? -36.330 23.107 20.628 1.00 45.59 85 LEU A CA 1
ATOM 653 C C . LEU A 1 85 ? -36.799 22.638 22.019 1.00 45.59 85 LEU A C 1
ATOM 655 O O . LEU A 1 85 ? -37.337 21.542 22.138 1.00 45.59 85 LEU A O 1
ATOM 659 N N . THR A 1 86 ? -36.686 23.470 23.058 1.00 47.91 86 THR A N 1
ATOM 660 C CA . THR A 1 86 ? -37.254 23.194 24.392 1.00 47.91 86 THR A CA 1
ATOM 661 C C . THR A 1 86 ? -38.672 23.748 24.578 1.00 47.91 86 THR A C 1
ATOM 663 O O . THR A 1 86 ? -39.300 23.487 25.603 1.00 47.91 86 THR A O 1
ATOM 666 N N . LEU A 1 87 ? -39.219 24.475 23.593 1.00 43.91 87 LEU A N 1
ATOM 667 C CA . LEU A 1 87 ? -40.539 25.107 23.667 1.00 43.91 87 LEU A CA 1
ATOM 668 C C . LEU A 1 87 ? -41.341 24.891 22.370 1.00 43.91 87 LEU A C 1
ATOM 670 O O . LEU A 1 87 ? -41.438 25.773 21.525 1.00 43.91 87 LEU A O 1
ATOM 674 N N . GLY A 1 88 ? -41.991 23.730 22.251 1.00 41.66 88 GLY A N 1
ATOM 675 C CA . GLY A 1 88 ? -43.167 23.559 21.387 1.00 41.66 88 GLY A CA 1
ATOM 676 C C . GLY A 1 88 ? -42.904 23.233 19.909 1.00 41.66 88 GLY A C 1
ATOM 677 O O . GLY A 1 88 ? -42.747 24.113 19.069 1.00 41.66 88 GLY A O 1
ATOM 678 N N . VAL A 1 89 ? -42.971 21.932 19.613 1.00 50.12 89 VAL A N 1
ATOM 679 C CA . VAL A 1 89 ? -43.248 21.241 18.336 1.00 50.12 89 VAL A CA 1
ATOM 680 C C . VAL A 1 89 ? -43.460 22.140 17.102 1.00 50.12 89 VAL A C 1
ATOM 682 O O . VAL A 1 89 ? -44.581 22.507 16.745 1.00 50.12 89 VAL A O 1
ATOM 685 N N . ARG A 1 90 ? -42.382 22.387 16.354 1.00 49.56 90 ARG A N 1
ATOM 686 C CA . ARG A 1 90 ? -42.449 22.584 14.898 1.00 49.56 90 ARG A CA 1
ATOM 687 C C . ARG A 1 90 ? -41.378 21.726 14.239 1.00 49.56 90 ARG A C 1
ATOM 689 O O . ARG A 1 90 ? -40.203 21.844 14.569 1.00 49.56 90 ARG A O 1
ATOM 696 N N . ARG A 1 91 ? -41.804 20.858 13.316 1.00 53.53 91 ARG A N 1
ATOM 697 C CA . ARG A 1 91 ? -40.910 20.001 12.527 1.00 53.53 91 ARG A CA 1
ATOM 698 C C . ARG A 1 91 ? -39.932 20.873 11.728 1.00 53.53 91 ARG A C 1
ATOM 700 O O . ARG A 1 91 ? -40.400 21.810 11.071 1.00 53.53 91 ARG A O 1
ATOM 707 N N . PRO A 1 92 ? -38.617 20.589 11.743 1.00 57.09 92 PRO A N 1
ATOM 708 C CA . PRO A 1 92 ? -37.721 21.198 10.773 1.00 57.09 92 PRO A CA 1
ATOM 709 C C . PRO A 1 92 ? -38.130 20.742 9.359 1.00 57.09 92 PRO A C 1
ATOM 711 O O . PRO A 1 92 ? -38.572 19.601 9.188 1.00 57.09 92 PRO A O 1
ATOM 714 N N . PRO A 1 93 ? -38.044 21.619 8.346 1.00 66.25 93 PRO A N 1
ATOM 715 C CA . PRO A 1 93 ? -38.295 21.226 6.965 1.00 66.25 93 PRO A CA 1
ATOM 716 C C . PRO A 1 93 ? -37.285 20.151 6.521 1.00 66.25 93 PRO A C 1
ATOM 718 O O . PRO A 1 93 ? -36.159 20.137 7.026 1.00 66.25 93 PRO A O 1
ATOM 721 N N . PRO A 1 94 ? -37.663 19.259 5.586 1.00 75.38 94 PRO A N 1
ATOM 722 C CA . PRO A 1 94 ? -36.747 18.261 5.051 1.00 75.38 94 PRO A CA 1
ATOM 723 C C . PRO A 1 94 ? -35.524 18.939 4.428 1.00 75.38 94 PRO A C 1
ATOM 725 O O . PRO A 1 94 ? -35.645 19.957 3.741 1.00 75.38 94 PRO A O 1
ATOM 728 N N . LEU A 1 95 ? -34.349 18.361 4.668 1.00 78.62 95 LEU A N 1
ATOM 729 C CA . LEU A 1 95 ? -33.109 18.796 4.035 1.00 78.62 95 LEU A CA 1
ATOM 730 C C . LEU A 1 95 ? -32.966 18.066 2.698 1.00 78.62 95 LEU A C 1
ATOM 732 O O . LEU A 1 95 ? -33.129 16.845 2.635 1.00 78.62 95 LEU A O 1
ATOM 736 N N . VAL A 1 96 ? -32.678 18.827 1.642 1.00 77.69 96 VAL A N 1
ATOM 737 C CA . VAL A 1 96 ? -32.470 18.320 0.280 1.00 77.69 96 VAL A CA 1
ATOM 738 C C . VAL A 1 96 ? -31.003 18.520 -0.078 1.00 77.69 96 VAL A C 1
ATOM 740 O O . VAL A 1 96 ? -30.513 19.641 0.031 1.00 77.69 96 VAL A O 1
ATOM 743 N N . ALA A 1 97 ? -30.328 17.444 -0.483 1.00 77.25 97 ALA A N 1
ATOM 744 C CA . ALA A 1 97 ? -28.962 17.474 -1.004 1.00 77.25 97 ALA A CA 1
ATOM 745 C C . ALA A 1 97 ? -28.965 17.213 -2.509 1.00 77.25 97 ALA A C 1
ATOM 747 O O . ALA A 1 97 ? -29.624 16.269 -2.967 1.00 77.25 97 ALA A O 1
ATOM 748 N N . GLU A 1 98 ? -28.189 17.990 -3.258 1.00 77.62 98 GLU A N 1
ATOM 749 C CA . GLU A 1 98 ? -27.944 17.749 -4.679 1.00 77.62 98 GLU A CA 1
ATOM 750 C C . GLU A 1 98 ? -26.610 17.027 -4.927 1.00 77.62 98 GLU A C 1
ATOM 752 O O . GLU A 1 98 ? -25.804 16.772 -4.029 1.00 77.62 98 GLU A O 1
ATOM 757 N N . ARG A 1 99 ? -26.379 16.647 -6.187 1.00 69.00 99 ARG A N 1
ATOM 758 C CA . ARG A 1 99 ? -25.169 15.946 -6.621 1.00 69.00 99 ARG A CA 1
ATOM 759 C C . ARG A 1 99 ? -23.903 16.700 -6.202 1.00 69.00 99 ARG A C 1
ATOM 761 O O . ARG A 1 99 ? -23.6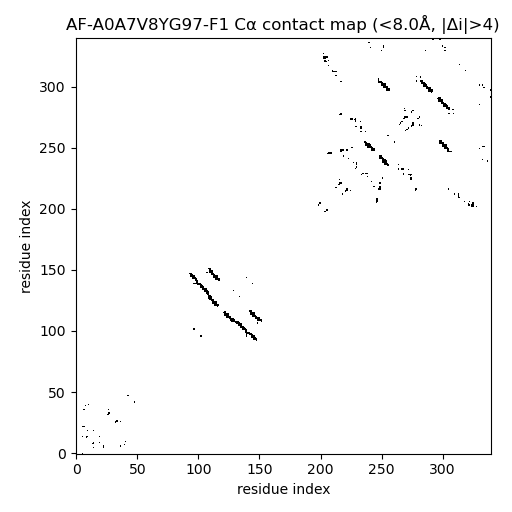85 17.833 -6.617 1.00 69.00 99 ARG A O 1
ATOM 768 N N . GLY A 1 100 ? -23.014 15.996 -5.504 1.00 57.19 100 GLY A N 1
ATOM 769 C CA . GLY A 1 100 ? -21.732 16.528 -5.042 1.00 57.19 100 GLY A CA 1
ATOM 770 C C . GLY A 1 100 ? -21.805 17.240 -3.692 1.00 57.19 100 GLY A C 1
ATOM 771 O O . GLY A 1 100 ? -20.773 17.704 -3.213 1.00 57.19 100 GLY A O 1
ATOM 772 N N . GLU A 1 101 ? -22.980 17.300 -3.062 1.00 68.31 101 GLU A N 1
ATOM 773 C CA . GLU A 1 101 ? -23.133 17.831 -1.712 1.00 68.31 101 GLU A CA 1
ATOM 774 C C . GLU A 1 101 ? -23.035 16.717 -0.662 1.00 68.31 101 GLU A C 1
ATOM 776 O O . GLU A 1 101 ? -23.495 15.584 -0.853 1.00 68.31 101 GLU A O 1
ATOM 781 N N . ALA A 1 102 ? -22.426 17.063 0.471 1.00 61.38 102 ALA A N 1
ATOM 782 C CA . ALA A 1 102 ? -22.445 16.265 1.684 1.00 61.38 102 ALA A CA 1
ATOM 783 C C . ALA A 1 102 ? -23.274 17.012 2.730 1.00 61.38 102 ALA A C 1
ATOM 785 O O . ALA A 1 102 ? -22.957 18.153 3.070 1.00 61.38 102 ALA A O 1
ATOM 786 N N . ILE A 1 103 ? -24.322 16.373 3.250 1.00 72.06 103 ILE A N 1
ATOM 787 C CA . ILE A 1 103 ? -25.103 16.927 4.360 1.00 72.06 103 ILE A CA 1
ATOM 788 C C . ILE A 1 103 ? -24.791 16.123 5.614 1.00 72.06 103 ILE A C 1
ATOM 790 O O . ILE A 1 103 ? -24.935 14.898 5.627 1.00 72.06 103 ILE A O 1
ATOM 794 N N . ARG A 1 104 ? -24.377 16.834 6.666 1.00 67.38 104 ARG A N 1
ATOM 795 C CA . ARG A 1 104 ? -24.283 16.307 8.027 1.00 67.38 104 ARG A CA 1
ATOM 796 C C . ARG A 1 104 ? -25.562 16.657 8.774 1.00 67.38 104 ARG A C 1
ATOM 798 O O . ARG A 1 104 ? -25.952 17.823 8.805 1.00 67.38 104 ARG A O 1
ATOM 805 N N . ILE A 1 105 ? -26.204 15.652 9.353 1.00 71.31 105 ILE A N 1
ATOM 806 C CA . ILE A 1 105 ? -27.451 15.815 10.100 1.00 71.31 105 ILE A CA 1
ATOM 807 C C . ILE A 1 105 ? -27.254 15.195 11.472 1.00 71.31 105 ILE A C 1
ATOM 809 O O . ILE A 1 105 ? -26.912 14.016 11.569 1.00 71.31 105 ILE A O 1
ATOM 813 N N . ASP A 1 106 ? -27.485 15.991 12.511 1.00 65.75 106 ASP A N 1
ATOM 814 C CA . ASP A 1 106 ? -27.592 15.481 13.871 1.00 65.75 106 ASP A CA 1
ATOM 815 C C . ASP A 1 106 ? -28.963 14.825 14.006 1.00 65.75 106 ASP A C 1
ATOM 817 O O . ASP A 1 106 ? -30.006 15.481 13.914 1.00 65.75 106 ASP A O 1
ATOM 821 N N . VAL A 1 107 ? -28.960 13.503 14.133 1.00 64.88 107 VAL A N 1
ATOM 822 C CA . VAL A 1 107 ? -30.181 12.712 14.201 1.00 64.88 107 VAL A CA 1
ATOM 823 C C . VAL A 1 107 ? -30.461 12.369 15.659 1.00 64.88 107 VAL A C 1
ATOM 825 O O . VAL A 1 107 ? -29.542 12.113 16.437 1.00 64.88 107 VAL A O 1
ATOM 828 N N . GLY A 1 108 ? -31.740 12.387 16.038 1.00 68.88 108 GLY A N 1
ATOM 829 C CA . GLY A 1 108 ? -32.192 11.851 17.321 1.00 68.88 108 GLY A CA 1
ATOM 830 C C . GLY A 1 108 ? -32.062 10.326 17.339 1.00 68.88 108 GLY A C 1
ATOM 831 O O . GLY A 1 108 ? -30.964 9.789 17.311 1.00 68.88 108 GLY A O 1
ATOM 832 N N . GLU A 1 109 ? -33.188 9.616 17.368 1.00 65.00 109 GLU A N 1
ATOM 833 C CA . GLU A 1 109 ? -33.195 8.144 17.415 1.00 65.00 109 GLU A CA 1
ATOM 834 C C . GLU A 1 109 ? -33.374 7.488 16.037 1.00 65.00 109 GLU A C 1
ATOM 836 O O . GLU A 1 109 ? -33.021 6.327 15.846 1.00 65.00 109 GLU A O 1
ATOM 841 N N . SER A 1 110 ? -33.930 8.199 15.049 1.00 66.75 110 SER A N 1
ATOM 842 C CA . SER A 1 110 ? -34.114 7.644 13.704 1.00 66.75 110 SER A CA 1
ATOM 843 C C . SER A 1 110 ? -34.200 8.715 12.611 1.00 66.75 110 SER A C 1
ATOM 845 O O . SER A 1 110 ? -34.695 9.824 12.826 1.00 66.75 110 SER A O 1
ATOM 847 N N . ALA A 1 111 ? -33.712 8.372 11.415 1.00 70.69 111 ALA A N 1
ATOM 848 C CA . ALA A 1 111 ? -33.884 9.158 10.196 1.00 70.69 111 ALA A CA 1
ATOM 849 C C . ALA A 1 111 ? -34.319 8.266 9.035 1.00 70.69 111 ALA A C 1
ATOM 851 O O . ALA A 1 111 ? -33.862 7.133 8.871 1.00 70.69 111 ALA A O 1
ATOM 852 N N . GLU A 1 112 ? -35.165 8.825 8.181 1.00 73.38 112 GLU A N 1
ATOM 853 C CA . GLU A 1 112 ? -35.487 8.258 6.884 1.00 73.38 112 GLU A CA 1
ATOM 854 C C . GLU A 1 112 ? -34.718 9.017 5.805 1.00 73.38 112 GLU A C 1
ATOM 856 O O . GLU A 1 112 ? -34.775 10.248 5.725 1.00 73.38 112 GLU A O 1
ATOM 861 N N . VAL A 1 113 ? -33.979 8.268 4.985 1.00 72.38 113 VAL A N 1
ATOM 862 C CA . VAL A 1 113 ? -33.251 8.802 3.835 1.00 72.38 113 VAL A CA 1
ATOM 863 C C . VAL A 1 113 ? -33.938 8.286 2.578 1.00 72.38 113 VAL A C 1
ATOM 865 O O . VAL A 1 113 ? -33.940 7.086 2.292 1.00 72.38 113 VAL A O 1
ATOM 868 N N . VAL A 1 114 ? -34.535 9.204 1.826 1.00 76.12 114 VAL A N 1
ATOM 869 C 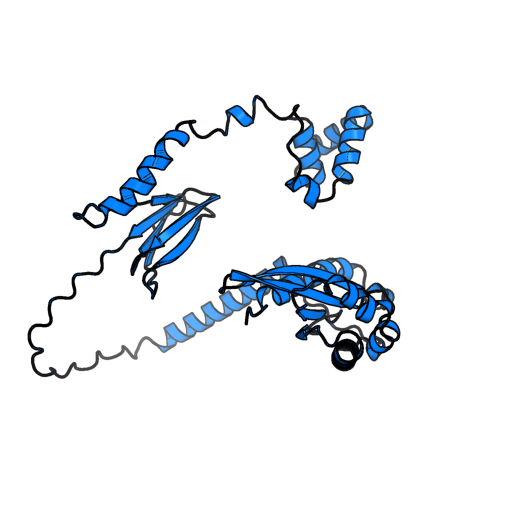CA . VAL A 1 114 ? -35.149 8.921 0.528 1.00 76.12 114 VAL A CA 1
ATOM 870 C C . VAL A 1 114 ? -34.179 9.363 -0.556 1.00 76.12 114 VAL A C 1
ATOM 872 O O . VAL A 1 114 ? -33.853 10.547 -0.659 1.00 76.12 114 VAL A O 1
ATOM 875 N N . LEU A 1 115 ? -33.708 8.412 -1.361 1.00 71.81 115 LEU A N 1
ATOM 876 C CA . LEU A 1 115 ? -32.817 8.677 -2.485 1.00 71.81 115 LEU A CA 1
ATOM 877 C C . LEU A 1 115 ? -33.632 8.688 -3.774 1.00 71.81 115 LEU A C 1
ATOM 879 O O . LEU A 1 115 ? -34.315 7.711 -4.088 1.00 71.81 115 LEU A O 1
ATOM 883 N N . GLN A 1 116 ? -33.536 9.773 -4.538 1.00 74.19 116 GLN A N 1
ATOM 884 C CA . GLN A 1 116 ? -34.197 9.892 -5.827 1.00 74.19 116 GLN A CA 1
ATOM 885 C C . GLN A 1 116 ? -33.153 9.941 -6.954 1.00 74.19 116 GLN A C 1
ATOM 887 O O . GLN A 1 116 ? -32.482 10.962 -7.151 1.00 74.19 116 GLN A O 1
ATOM 892 N N . PRO A 1 117 ? -32.960 8.828 -7.687 1.00 69.25 117 PRO A N 1
ATOM 893 C CA . PRO A 1 117 ? -32.050 8.801 -8.821 1.00 69.25 117 PRO A CA 1
ATOM 894 C C . PRO A 1 117 ? -32.601 9.657 -9.976 1.00 69.25 117 PRO A C 1
ATOM 896 O O . PRO A 1 117 ? -33.818 9.783 -10.136 1.00 69.25 117 PRO A O 1
ATOM 899 N N . PRO A 1 118 ? -31.730 10.244 -10.816 1.00 68.75 118 PRO A N 1
ATOM 900 C CA . PRO A 1 118 ? -32.175 11.061 -11.938 1.00 68.75 118 PRO A CA 1
ATOM 901 C C . PRO A 1 118 ? -32.965 10.204 -12.938 1.00 68.75 118 PRO A C 1
ATOM 903 O O . PRO A 1 118 ? -32.405 9.311 -13.570 1.00 68.75 118 PRO A O 1
ATOM 906 N N . GLY A 1 119 ? -34.265 10.486 -13.072 1.00 73.19 119 GLY A N 1
ATOM 907 C CA . GLY A 1 119 ? -35.166 9.802 -14.009 1.00 73.19 119 GLY A CA 1
ATOM 908 C C . GLY A 1 119 ? -35.687 8.431 -13.556 1.00 73.19 119 GLY A C 1
ATOM 909 O O . GLY A 1 119 ? -36.232 7.715 -14.390 1.00 73.19 119 GLY A O 1
ATOM 910 N N . GLY A 1 120 ? -35.522 8.057 -12.282 1.00 74.00 120 GLY A N 1
ATOM 911 C CA . GLY A 1 120 ? -36.029 6.793 -11.732 1.00 74.00 120 GLY A CA 1
ATOM 912 C C . GLY A 1 120 ? -37.027 6.977 -10.587 1.00 74.00 120 GLY A C 1
ATOM 913 O O . GLY A 1 120 ? -37.182 8.074 -10.043 1.00 74.00 120 GLY A O 1
ATOM 914 N N . ASP A 1 121 ? -37.687 5.879 -10.215 1.00 67.94 121 ASP A N 1
ATOM 915 C CA . ASP A 1 121 ? -38.577 5.837 -9.055 1.00 67.94 121 ASP A CA 1
ATOM 916 C C . ASP A 1 121 ? -37.794 6.058 -7.747 1.00 67.94 121 ASP A C 1
ATOM 918 O O . ASP A 1 121 ? -36.633 5.640 -7.634 1.00 67.94 121 ASP A O 1
ATOM 922 N N . PRO A 1 122 ? -38.396 6.730 -6.748 1.00 67.62 122 PRO A N 1
ATOM 923 C CA . PRO A 1 122 ? -37.745 6.971 -5.468 1.00 67.62 122 PRO A CA 1
ATOM 924 C C . PRO A 1 122 ? -37.446 5.648 -4.754 1.00 67.62 122 PRO A C 1
ATOM 926 O O . PRO A 1 122 ? -38.314 4.788 -4.608 1.00 67.62 122 PRO A O 1
ATOM 929 N N . MET A 1 123 ? -36.214 5.504 -4.263 1.00 59.09 123 MET A N 1
ATOM 930 C CA . MET A 1 123 ? -35.819 4.398 -3.397 1.00 59.09 123 MET A CA 1
ATOM 931 C C . MET A 1 123 ? -35.832 4.860 -1.941 1.00 59.09 123 MET A C 1
ATOM 933 O O . MET A 1 123 ? -35.028 5.698 -1.523 1.00 59.09 123 MET A O 1
ATOM 937 N N . THR A 1 124 ? -36.739 4.289 -1.152 1.00 53.81 124 THR A N 1
ATOM 938 C CA . THR A 1 124 ? -36.838 4.560 0.285 1.00 53.81 124 THR A CA 1
ATOM 939 C C . THR A 1 124 ? -35.955 3.588 1.055 1.00 53.81 124 THR A C 1
ATOM 941 O O . THR A 1 124 ? -36.200 2.381 1.038 1.00 53.81 124 THR A O 1
ATOM 944 N N . LYS A 1 125 ? -34.945 4.097 1.769 1.00 57.56 125 LYS A N 1
ATOM 945 C CA . LYS A 1 125 ? -34.133 3.282 2.677 1.00 57.56 125 LYS A CA 1
ATOM 946 C C . LYS A 1 125 ? -34.299 3.789 4.106 1.00 57.56 125 LYS A C 1
ATOM 948 O O . LYS A 1 125 ? -33.762 4.827 4.487 1.00 57.56 125 LYS A O 1
ATOM 953 N N . LYS A 1 126 ? -35.029 3.023 4.920 1.00 52.62 126 LYS A N 1
ATOM 954 C CA . LYS A 1 126 ? -35.113 3.271 6.363 1.00 52.62 126 LYS A CA 1
ATOM 955 C C . LYS A 1 126 ? -33.829 2.786 7.020 1.00 52.62 126 LYS A C 1
ATOM 957 O O . LYS A 1 126 ? -33.511 1.600 6.945 1.00 52.62 126 LYS A O 1
ATOM 962 N N . THR A 1 127 ? -33.093 3.703 7.638 1.00 55.62 127 THR A N 1
ATOM 963 C CA . THR A 1 127 ? -31.873 3.375 8.378 1.00 55.62 127 THR A CA 1
ATOM 964 C C . THR A 1 127 ? -32.132 3.654 9.849 1.00 55.62 127 THR A C 1
ATOM 966 O O . THR A 1 127 ? -32.346 4.796 10.244 1.00 55.62 127 THR A O 1
ATOM 969 N N . TRP A 1 128 ? -32.150 2.597 10.654 1.00 46.06 128 TRP A N 1
ATOM 970 C CA . TRP A 1 128 ? -32.264 2.710 12.104 1.00 46.06 128 TRP A CA 1
ATOM 971 C C . TRP A 1 128 ? -30.871 2.953 12.675 1.00 46.06 128 TRP A C 1
ATOM 973 O O . TRP A 1 128 ? -29.952 2.181 12.402 1.00 46.06 128 TRP A O 1
ATOM 983 N N . LEU A 1 129 ? -30.709 4.032 13.433 1.00 52.91 129 LEU A N 1
ATOM 984 C CA . LEU A 1 129 ? -29.446 4.391 14.067 1.00 52.91 129 LEU A CA 1
ATOM 985 C C . LEU A 1 129 ? -29.634 4.239 15.568 1.00 52.91 129 LEU A C 1
ATOM 987 O O . LEU A 1 129 ? -30.440 4.933 16.174 1.00 52.91 129 LEU A O 1
ATOM 991 N N . ALA A 1 130 ? -28.925 3.292 16.170 1.00 37.69 130 ALA A N 1
ATOM 992 C CA . ALA A 1 130 ? -28.993 3.091 17.607 1.00 37.69 130 ALA A CA 1
ATOM 993 C C . ALA A 1 130 ? -28.091 4.120 18.306 1.00 37.69 130 ALA A C 1
ATOM 995 O O . ALA A 1 130 ? -26.881 3.928 18.380 1.00 37.69 130 ALA A O 1
ATOM 996 N N . GLY A 1 131 ? -28.677 5.209 18.807 1.00 46.78 131 GLY A N 1
ATOM 997 C CA . GLY A 1 131 ? -28.005 6.131 19.726 1.00 46.78 131 GLY A CA 1
ATOM 998 C C . GLY A 1 131 ? -28.422 7.587 19.545 1.00 46.78 131 GLY A C 1
ATOM 999 O O . GLY A 1 131 ? -28.250 8.157 18.471 1.00 46.78 131 GLY A O 1
ATOM 1000 N N . ALA A 1 132 ? -28.924 8.202 20.618 1.00 52.66 132 ALA A N 1
ATOM 1001 C CA . ALA A 1 132 ? -29.184 9.635 20.654 1.00 52.66 132 ALA A CA 1
ATOM 1002 C C . ALA A 1 132 ? -27.878 10.418 20.426 1.00 52.66 132 ALA A C 1
ATOM 1004 O O . ALA A 1 132 ? -26.902 10.218 21.150 1.00 52.66 132 ALA A O 1
ATOM 1005 N N . GLY A 1 133 ? -27.866 11.316 19.434 1.00 56.78 133 GLY A N 1
ATOM 1006 C CA . GLY A 1 133 ? -26.718 12.181 19.137 1.00 56.78 133 GLY A CA 1
ATOM 1007 C C . GLY A 1 133 ? -25.760 11.654 18.064 1.00 56.78 133 GLY A C 1
ATOM 1008 O O . GLY A 1 133 ? -24.668 12.198 17.908 1.00 56.78 133 GLY A O 1
ATOM 1009 N N . ALA A 1 134 ? -26.141 10.620 17.308 1.00 57.69 134 ALA A N 1
ATOM 1010 C CA . ALA A 1 134 ? -25.373 10.189 16.145 1.00 57.69 134 ALA A CA 1
ATOM 1011 C C . ALA A 1 134 ? -25.503 11.206 14.992 1.00 57.69 134 ALA A C 1
ATOM 1013 O O . ALA A 1 134 ? -26.606 11.579 14.586 1.00 57.69 134 ALA A O 1
ATOM 1014 N N . ALA A 1 135 ? -24.368 11.630 14.432 1.00 63.66 135 ALA A N 1
ATOM 1015 C CA . ALA A 1 135 ? -24.337 12.429 13.211 1.00 63.66 135 ALA A CA 1
ATOM 1016 C C . ALA A 1 135 ? -24.245 11.510 11.987 1.00 63.66 135 ALA A C 1
ATOM 1018 O O . ALA A 1 135 ? -23.351 10.667 11.901 1.00 63.66 135 ALA A O 1
ATOM 1019 N N . VAL A 1 136 ? -25.143 11.694 11.020 1.00 67.81 136 VAL A N 1
ATOM 1020 C CA . VAL A 1 136 ? -25.107 10.973 9.740 1.00 67.81 136 VAL A CA 1
ATOM 1021 C C . VAL A 1 136 ? -24.602 11.906 8.660 1.00 67.81 136 VAL A C 1
ATOM 1023 O O . VAL A 1 136 ? -25.142 12.999 8.479 1.00 67.81 136 VAL A O 1
ATOM 1026 N N . THR A 1 137 ? -23.604 11.449 7.909 1.00 67.38 137 THR A N 1
ATOM 1027 C CA . THR A 1 137 ? -23.150 12.116 6.688 1.00 67.38 137 THR A CA 1
ATOM 1028 C C . THR A 1 137 ? -23.695 11.360 5.483 1.00 67.38 137 THR A C 1
ATOM 1030 O O . THR A 1 137 ? -23.358 10.196 5.275 1.00 67.38 137 THR A O 1
ATOM 1033 N N . VAL A 1 138 ? -24.531 12.018 4.679 1.00 72.56 138 VAL A N 1
ATOM 1034 C CA . VAL A 1 138 ? -25.017 11.469 3.403 1.00 72.56 138 VAL A CA 1
ATOM 1035 C C . VAL A 1 138 ? -24.259 12.145 2.266 1.00 72.56 138 VAL A C 1
ATOM 1037 O O . VAL A 1 138 ? -24.320 13.366 2.128 1.00 72.56 138 VAL A O 1
ATOM 1040 N N . LEU A 1 139 ? -23.553 11.351 1.454 1.00 61.94 139 LEU A N 1
ATOM 1041 C CA . LEU A 1 139 ? -22.865 11.815 0.247 1.00 61.94 139 LEU A CA 1
ATOM 1042 C C . LEU A 1 139 ? -23.677 11.436 -0.996 1.00 61.94 139 LEU A C 1
ATOM 1044 O O . LEU A 1 139 ? -23.871 10.251 -1.279 1.00 61.94 139 LEU A O 1
ATOM 1048 N N . VAL A 1 140 ? -24.125 12.432 -1.763 1.00 66.94 140 VAL A N 1
ATOM 1049 C CA . VAL A 1 140 ? -24.922 12.198 -2.976 1.00 66.94 140 VAL A CA 1
ATOM 1050 C C . VAL A 1 140 ? -24.036 12.235 -4.213 1.00 66.94 140 VAL A C 1
ATOM 1052 O O . VAL A 1 140 ? -23.713 13.290 -4.755 1.00 66.94 140 VAL A O 1
ATOM 1055 N N . LEU A 1 141 ? -23.658 11.054 -4.703 1.00 52.06 141 LEU A N 1
ATOM 1056 C CA . LEU A 1 141 ? -22.824 10.931 -5.904 1.00 52.06 141 LEU A CA 1
ATOM 1057 C C . LEU A 1 141 ? -23.605 11.233 -7.198 1.00 52.06 141 LEU A C 1
ATOM 1059 O O . LEU A 1 141 ? -23.041 11.783 -8.149 1.00 52.06 141 LEU A O 1
ATOM 1063 N N . LYS A 1 142 ? -24.902 10.887 -7.242 1.00 58.25 142 LYS A N 1
ATOM 1064 C CA . LYS A 1 142 ? -25.841 11.156 -8.348 1.00 58.25 142 LYS A CA 1
ATOM 1065 C C . LYS A 1 142 ? -27.282 11.248 -7.816 1.00 58.25 142 LYS A C 1
ATOM 1067 O O . LYS A 1 142 ? -27.666 10.424 -6.994 1.00 58.25 142 LYS A O 1
ATOM 1072 N N . GLY A 1 143 ? -28.080 12.179 -8.346 1.00 76.50 143 GLY A N 1
ATOM 1073 C CA . GLY A 1 143 ? -29.495 12.363 -7.978 1.00 76.50 143 GLY A CA 1
ATOM 1074 C C . GLY A 1 143 ? -29.712 13.377 -6.856 1.00 76.50 143 GLY A C 1
ATOM 1075 O O . GLY A 1 143 ? -28.864 14.243 -6.645 1.00 76.50 143 GLY A O 1
ATOM 1076 N N . THR A 1 144 ? -30.848 13.269 -6.168 1.00 72.88 144 THR A N 1
ATOM 1077 C CA . THR A 1 144 ? -31.171 14.053 -4.968 1.00 72.88 144 THR A CA 1
ATOM 1078 C C . THR A 1 144 ? -31.382 13.129 -3.772 1.00 72.88 144 THR A C 1
ATOM 1080 O O . THR A 1 144 ? -31.891 12.014 -3.909 1.00 72.88 144 THR A O 1
ATOM 1083 N N . ALA A 1 145 ? -30.978 13.580 -2.586 1.00 74.94 145 ALA A N 1
ATOM 1084 C CA . ALA A 1 145 ? -31.310 12.912 -1.332 1.00 74.94 145 ALA A CA 1
ATOM 1085 C C . ALA A 1 145 ? -32.198 13.815 -0.486 1.00 74.94 145 ALA A C 1
ATOM 1087 O O . ALA A 1 145 ? -31.918 15.002 -0.326 1.00 74.94 145 ALA A O 1
ATOM 1088 N N . THR A 1 146 ? -33.245 13.227 0.080 1.00 79.00 146 THR A N 1
ATOM 1089 C CA . THR A 1 146 ? -34.146 13.894 1.017 1.00 79.00 146 THR A CA 1
ATOM 1090 C C . THR A 1 146 ? -34.027 13.194 2.354 1.00 79.00 146 THR A C 1
ATOM 1092 O O . THR A 1 146 ? -34.233 11.981 2.428 1.00 79.00 146 THR A O 1
ATOM 1095 N N . VAL A 1 147 ? -33.697 13.936 3.408 1.00 76.44 147 VAL A N 1
ATOM 1096 C CA . VAL A 1 147 ? -33.614 13.370 4.758 1.00 76.44 147 VAL A CA 1
ATOM 1097 C C . VAL A 1 147 ? -34.712 13.956 5.629 1.00 76.44 147 VAL A C 1
ATOM 1099 O O . VAL A 1 147 ? -34.909 15.173 5.682 1.00 76.44 147 VAL A O 1
ATOM 1102 N N . SER A 1 148 ? -35.450 13.081 6.303 1.00 79.00 148 SER A N 1
ATOM 1103 C CA . SER A 1 148 ? -36.499 13.452 7.248 1.00 79.00 148 SER A CA 1
ATOM 1104 C C . SER A 1 148 ? -36.284 12.742 8.577 1.00 79.00 148 SER A C 1
ATOM 1106 O O . SER A 1 148 ? -36.036 11.538 8.622 1.00 79.00 148 SER A O 1
ATOM 1108 N N . ALA A 1 149 ? -36.370 13.501 9.669 1.00 73.75 149 ALA A N 1
ATOM 1109 C CA . ALA A 1 149 ? -36.396 12.928 11.006 1.00 73.75 149 ALA A CA 1
ATOM 1110 C C . ALA A 1 149 ? -37.711 12.158 11.185 1.00 73.75 149 ALA A C 1
ATOM 1112 O O . ALA A 1 149 ? -38.787 12.710 10.934 1.00 73.75 149 ALA A O 1
ATOM 1113 N N . VAL A 1 150 ? -37.621 10.895 11.599 1.00 73.50 150 VAL A N 1
ATOM 1114 C CA . VAL A 1 150 ? -38.799 10.090 11.929 1.00 73.50 150 VAL A CA 1
ATOM 1115 C C . VAL A 1 150 ? -39.052 10.267 13.420 1.00 73.50 150 VAL A C 1
ATOM 1117 O O . VAL A 1 150 ? -38.190 9.997 14.254 1.00 73.50 150 VAL A O 1
ATOM 1120 N N . GLU A 1 151 ? -40.225 10.800 13.751 1.00 61.88 151 GLU A N 1
ATOM 1121 C CA . GLU A 1 151 ? -40.675 10.899 15.135 1.00 61.88 151 GLU A CA 1
ATOM 1122 C C . GLU A 1 151 ? -40.948 9.472 15.629 1.00 61.88 151 GLU A C 1
ATOM 1124 O O . GLU A 1 151 ? -41.648 8.734 14.925 1.00 61.88 151 GLU A O 1
ATOM 1129 N N . PRO A 1 152 ? -40.380 9.045 16.772 1.00 63.31 152 PRO A N 1
ATOM 1130 C CA . PRO A 1 152 ? -40.730 7.752 17.335 1.00 63.31 152 PRO A CA 1
ATOM 1131 C C . PRO A 1 152 ? -42.245 7.745 17.535 1.00 63.31 152 PRO A C 1
ATOM 1133 O O . PRO A 1 152 ? -42.793 8.665 18.150 1.00 63.31 152 PRO A O 1
ATOM 1136 N N . GLU A 1 153 ? -42.937 6.753 16.962 1.00 65.19 153 GLU A N 1
ATOM 1137 C CA . GLU A 1 153 ? -44.359 6.575 17.248 1.00 65.19 153 GLU A CA 1
ATOM 1138 C C . GLU A 1 153 ? -44.506 6.550 18.770 1.00 65.19 153 GLU A C 1
ATOM 1140 O O . GLU A 1 153 ? -43.766 5.808 19.424 1.00 65.19 153 GLU A O 1
ATOM 1145 N N . PRO A 1 154 ? -45.386 7.387 19.355 1.00 59.16 154 PRO A N 1
ATOM 1146 C CA . PRO A 1 154 ? -45.550 7.422 20.794 1.00 59.16 154 PRO A CA 1
ATOM 1147 C C . PRO A 1 154 ? -45.930 6.017 21.229 1.00 59.16 154 PRO A C 1
ATOM 1149 O O . PRO A 1 154 ? -47.025 5.548 20.916 1.00 59.16 154 PRO A O 1
ATOM 1152 N N . THR A 1 155 ? -45.002 5.342 21.911 1.00 56.84 155 THR A N 1
ATOM 1153 C CA . THR A 1 155 ? -45.221 4.011 22.459 1.00 56.84 155 THR A CA 1
ATOM 1154 C C . THR A 1 155 ? -46.509 4.100 23.267 1.00 56.84 155 THR A C 1
ATOM 1156 O O . THR A 1 155 ? -46.539 4.859 24.244 1.00 56.84 155 THR A O 1
ATOM 1159 N N . PRO A 1 156 ? -47.604 3.432 22.852 1.00 53.78 156 PRO A N 1
ATOM 1160 C CA . PRO A 1 156 ? -48.853 3.531 23.579 1.00 53.78 156 PRO A CA 1
ATOM 1161 C C . PRO A 1 156 ? -48.557 3.099 25.009 1.00 53.78 156 PRO A C 1
ATOM 1163 O O . PRO A 1 156 ? -47.988 2.028 25.231 1.00 53.78 156 PRO A O 1
ATOM 1166 N N . ALA A 1 157 ? -48.858 3.986 25.962 1.00 50.53 157 ALA A N 1
ATOM 1167 C CA . ALA A 1 157 ? -48.646 3.738 27.377 1.00 50.53 157 ALA A CA 1
ATOM 1168 C C . ALA A 1 157 ? -49.209 2.353 27.701 1.00 50.53 157 ALA A C 1
ATOM 1170 O O . ALA A 1 157 ? -50.395 2.107 27.477 1.00 50.53 157 ALA A O 1
ATOM 1171 N N . SER A 1 158 ? -48.319 1.460 28.139 1.00 46.91 158 SER A N 1
ATOM 1172 C CA . SER A 1 158 ? -48.589 0.054 28.418 1.00 46.91 158 SER A CA 1
ATOM 1173 C C . SER A 1 158 ? -49.796 -0.073 29.349 1.00 46.91 158 SER A C 1
ATOM 1175 O O . SER A 1 158 ? -49.697 0.072 30.568 1.00 46.91 158 SER A O 1
ATOM 1177 N N . ALA A 1 159 ? -50.971 -0.274 28.755 1.00 50.94 159 ALA A N 1
ATOM 1178 C CA . ALA A 1 159 ? -52.161 -0.699 29.457 1.00 50.94 159 ALA A CA 1
ATOM 1179 C C . ALA A 1 159 ? -51.999 -2.200 29.687 1.00 50.94 159 ALA A C 1
ATOM 1181 O O . ALA A 1 159 ? -51.877 -2.945 28.718 1.00 50.94 159 ALA A O 1
ATOM 1182 N N . ALA A 1 160 ? -51.945 -2.581 30.968 1.00 52.75 160 ALA A N 1
ATOM 1183 C CA . ALA A 1 160 ? -51.901 -3.939 31.510 1.00 52.75 160 ALA A CA 1
ATOM 1184 C C . ALA A 1 160 ? -52.081 -5.043 30.454 1.00 52.75 160 ALA A C 1
ATOM 1186 O O . ALA A 1 160 ? -53.190 -5.310 29.987 1.00 52.75 160 ALA A O 1
ATOM 1187 N N . GLU A 1 161 ? -50.956 -5.653 30.094 1.00 44.72 161 GLU A N 1
ATOM 1188 C CA . GLU A 1 161 ? -50.842 -6.715 29.106 1.00 44.72 161 GLU A CA 1
ATOM 1189 C C . GLU A 1 161 ? -51.805 -7.868 29.467 1.00 44.72 161 GLU A C 1
ATOM 1191 O O . GLU A 1 161 ? -51.674 -8.469 30.539 1.00 44.72 161 GLU A O 1
ATOM 1196 N N . PRO A 1 162 ? -52.827 -8.167 28.639 1.00 61.66 162 PRO A N 1
ATOM 1197 C CA . PRO A 1 162 ? -53.652 -9.348 28.843 1.00 61.66 162 PRO A CA 1
ATOM 1198 C C . PRO A 1 162 ? -52.775 -10.606 28.726 1.00 61.66 162 PRO A C 1
ATOM 1200 O O . PRO A 1 162 ? -51.790 -10.597 27.985 1.00 61.66 162 PRO A O 1
ATOM 1203 N N . PRO A 1 163 ? -53.116 -11.696 29.440 1.00 60.75 163 PRO A N 1
ATOM 1204 C CA . PRO A 1 163 ? -52.294 -12.900 29.497 1.00 60.75 163 PRO A CA 1
ATOM 1205 C C . PRO A 1 163 ? -51.944 -13.391 28.086 1.00 60.75 163 PRO A C 1
ATOM 1207 O O . PRO A 1 163 ? -52.804 -13.332 27.198 1.00 60.75 163 PRO A O 1
ATOM 1210 N N . PRO A 1 164 ? -50.705 -13.872 27.874 1.00 57.06 164 PRO A N 1
ATOM 1211 C CA . PRO A 1 164 ? -50.167 -14.168 26.555 1.00 57.06 164 PRO A CA 1
ATOM 1212 C C . PRO A 1 164 ? -51.091 -15.144 25.830 1.00 57.06 164 PRO A C 1
ATOM 1214 O O . PRO A 1 164 ? -51.170 -16.329 26.157 1.00 57.06 164 PRO A O 1
ATOM 1217 N N . ARG A 1 165 ? -51.819 -14.639 24.828 1.00 58.72 165 ARG A N 1
ATOM 1218 C CA . ARG A 1 165 ? -52.468 -15.503 23.846 1.00 58.72 165 ARG A CA 1
ATOM 1219 C C . ARG A 1 165 ? -51.350 -16.235 23.125 1.00 58.72 165 ARG A C 1
ATOM 1221 O O . ARG A 1 165 ? -50.476 -15.589 22.556 1.00 58.72 165 ARG A O 1
ATOM 1228 N N . ALA A 1 166 ? -51.388 -17.565 23.167 1.00 56.16 166 ALA A N 1
ATOM 1229 C CA . ALA A 1 166 ? -50.504 -18.424 22.398 1.00 56.16 166 ALA A CA 1
ATOM 1230 C C . ALA A 1 166 ? -50.558 -17.997 20.924 1.00 56.16 166 ALA A C 1
ATOM 1232 O O . ALA A 1 166 ? -51.521 -18.287 20.214 1.00 56.16 166 ALA A O 1
ATOM 1233 N N . LEU A 1 167 ? -49.549 -17.244 20.491 1.00 52.84 167 LEU A N 1
ATOM 1234 C CA . LEU A 1 167 ? -49.330 -16.922 19.094 1.00 52.84 167 LEU A CA 1
ATOM 1235 C C . LEU A 1 167 ? -48.926 -18.237 18.432 1.00 52.84 167 LEU A C 1
ATOM 1237 O O . LEU A 1 167 ? -47.799 -18.702 18.589 1.00 52.84 167 LEU A O 1
ATOM 1241 N N . THR A 1 168 ? -49.872 -18.877 17.747 1.00 59.81 168 THR A N 1
ATOM 1242 C CA . THR A 1 168 ? -49.574 -19.936 16.782 1.00 59.81 168 THR A CA 1
ATOM 1243 C C . THR A 1 168 ? -48.508 -19.397 15.840 1.00 59.81 168 THR A C 1
ATOM 1245 O O . THR A 1 168 ? -48.752 -18.407 15.146 1.00 59.81 168 THR A O 1
ATOM 1248 N N . ALA A 1 169 ? -47.317 -19.999 15.885 1.00 60.97 169 ALA A N 1
ATOM 1249 C CA . ALA A 1 169 ? -46.200 -19.609 15.042 1.00 60.97 169 ALA A CA 1
ATOM 1250 C C . ALA A 1 169 ? -46.683 -19.579 13.583 1.00 60.97 169 ALA A C 1
ATOM 1252 O O . ALA A 1 169 ? -47.283 -20.564 13.143 1.00 60.97 169 ALA A O 1
ATOM 1253 N N . PRO A 1 170 ? -46.493 -18.469 12.849 1.00 62.72 170 PRO A N 1
ATOM 1254 C CA . PRO A 1 170 ? -46.845 -18.429 11.439 1.00 62.72 170 PRO A CA 1
ATOM 1255 C C . PRO A 1 170 ? -46.111 -19.573 10.736 1.00 62.72 170 PRO A C 1
ATOM 1257 O O . PRO A 1 170 ? -44.890 -19.691 10.860 1.00 62.72 170 PRO A O 1
ATOM 1260 N N . GLU A 1 171 ? -46.861 -20.444 10.055 1.00 55.62 171 GLU A N 1
ATOM 1261 C CA . GLU A 1 171 ? -46.294 -21.524 9.252 1.00 55.62 171 GLU A CA 1
ATOM 1262 C C . GLU A 1 171 ? -45.310 -20.912 8.254 1.00 55.62 171 GLU A C 1
ATOM 1264 O O . GLU A 1 171 ? -45.698 -20.194 7.332 1.00 55.62 171 GLU A O 1
ATOM 1269 N N . VAL A 1 172 ? -44.016 -21.160 8.469 1.00 59.03 172 VAL A N 1
ATOM 1270 C CA . VAL A 1 172 ? -42.967 -20.750 7.538 1.00 59.03 172 VAL A CA 1
ATOM 1271 C C . VAL A 1 172 ? -43.213 -21.528 6.243 1.00 59.03 172 VAL A C 1
ATOM 1273 O O . VAL A 1 172 ? -43.131 -22.762 6.266 1.00 59.03 172 VAL A O 1
ATOM 1276 N N . PRO A 1 173 ? -43.535 -20.856 5.121 1.00 58.50 173 PRO A N 1
ATOM 1277 C CA . PRO A 1 173 ? -43.875 -21.529 3.876 1.00 58.50 173 PRO A CA 1
ATOM 1278 C C . PRO A 1 173 ? -42.672 -22.346 3.399 1.00 58.50 173 PRO A C 1
ATOM 1280 O O . PRO A 1 173 ? -41.679 -21.824 2.897 1.00 58.50 173 PRO A O 1
ATOM 1283 N N . THR A 1 174 ? -42.755 -23.659 3.587 1.00 60.25 174 THR A N 1
ATOM 1284 C CA . THR A 1 174 ? -41.647 -24.606 3.397 1.00 60.25 174 THR A CA 1
ATOM 1285 C C . THR A 1 174 ? -41.512 -25.056 1.938 1.00 60.25 174 THR A C 1
ATOM 1287 O O . THR A 1 174 ? -40.499 -25.636 1.564 1.00 60.25 174 THR A O 1
ATOM 1290 N N . ALA A 1 175 ? -42.497 -24.747 1.086 1.00 54.31 175 ALA A N 1
ATOM 1291 C CA . ALA A 1 175 ? -42.600 -25.270 -0.280 1.00 54.31 175 ALA A CA 1
ATOM 1292 C C . ALA A 1 175 ? -41.987 -24.377 -1.386 1.00 54.31 175 ALA A C 1
ATOM 1294 O O . ALA A 1 175 ? -41.968 -24.780 -2.544 1.00 54.31 175 ALA A O 1
ATOM 1295 N N . GLY A 1 176 ? -41.456 -23.191 -1.057 1.00 57.72 176 GLY A N 1
ATOM 1296 C CA . GLY A 1 176 ? -40.765 -22.301 -2.012 1.00 57.72 176 GLY A CA 1
ATOM 1297 C C . GLY A 1 176 ? -39.261 -22.125 -1.760 1.00 57.72 176 GLY A C 1
ATOM 1298 O O . GLY A 1 176 ? -38.599 -21.372 -2.475 1.00 57.72 176 GLY A O 1
ATOM 1299 N N . SER A 1 177 ? -38.713 -22.779 -0.730 1.00 70.81 177 SER A N 1
ATOM 1300 C CA . SER A 1 177 ? -37.385 -22.456 -0.197 1.00 70.81 177 SER A CA 1
ATOM 1301 C C . SER A 1 177 ? -36.237 -22.949 -1.077 1.00 70.81 177 SER A C 1
ATOM 1303 O O . SER A 1 177 ? -35.274 -22.214 -1.256 1.00 70.81 177 SER A O 1
ATOM 1305 N N . SER A 1 178 ? -36.331 -24.130 -1.695 1.00 83.56 178 SER A N 1
ATOM 1306 C CA . SER A 1 178 ? -35.210 -24.698 -2.464 1.00 83.56 178 SER A CA 1
ATOM 1307 C C . SER A 1 178 ? -34.895 -23.911 -3.740 1.00 83.56 178 SER A C 1
ATOM 1309 O O . SER A 1 178 ? -33.732 -23.632 -4.018 1.00 83.56 178 SER A O 1
ATOM 1311 N N . ALA A 1 179 ? -35.919 -23.484 -4.486 1.00 87.00 179 ALA A N 1
ATOM 1312 C CA . ALA A 1 179 ? -35.739 -22.668 -5.686 1.00 87.00 179 ALA A CA 1
ATOM 1313 C C . ALA A 1 179 ? -35.211 -21.263 -5.349 1.00 87.00 179 ALA A C 1
ATOM 1315 O O . ALA A 1 179 ? -34.343 -20.746 -6.050 1.00 87.00 179 ALA A O 1
ATOM 1316 N N . ARG A 1 180 ? -35.691 -20.658 -4.252 1.00 87.94 180 ARG A N 1
ATOM 1317 C CA . ARG A 1 180 ? -35.200 -19.352 -3.792 1.00 87.94 180 ARG A CA 1
ATOM 1318 C C . ARG A 1 180 ? -33.766 -19.428 -3.270 1.00 87.94 180 ARG A C 1
ATOM 1320 O O . ARG A 1 180 ? -32.999 -18.515 -3.545 1.00 87.94 180 ARG A O 1
ATOM 1327 N N . VAL A 1 181 ? -33.402 -20.496 -2.560 1.00 90.62 181 VAL A N 1
ATOM 1328 C CA . VAL A 1 181 ? -32.024 -20.732 -2.102 1.00 90.62 181 VAL A CA 1
ATOM 1329 C C . VAL A 1 181 ? -31.089 -20.894 -3.298 1.00 90.62 181 VAL A C 1
ATOM 1331 O O . VAL A 1 181 ? -30.098 -20.178 -3.370 1.00 90.62 181 VAL A O 1
ATOM 1334 N N . ALA A 1 182 ? -31.446 -21.722 -4.286 1.00 93.56 182 ALA A N 1
ATOM 1335 C CA . ALA A 1 182 ? -30.636 -21.888 -5.494 1.00 93.56 182 ALA A CA 1
ATOM 1336 C C . ALA A 1 182 ? -30.457 -20.570 -6.273 1.00 93.56 182 ALA A C 1
ATOM 1338 O O . ALA A 1 182 ? -29.390 -20.313 -6.824 1.00 93.56 182 ALA A O 1
ATOM 1339 N N . GLU A 1 183 ? -31.484 -19.716 -6.316 1.00 93.12 183 GLU A N 1
ATOM 1340 C CA . GLU A 1 183 ? -31.373 -18.399 -6.948 1.00 93.12 183 GLU A CA 1
ATOM 1341 C C . GLU A 1 183 ? -30.473 -17.445 -6.153 1.00 93.12 183 GLU A C 1
ATOM 1343 O O . GLU A 1 183 ? -29.602 -16.799 -6.730 1.00 93.12 183 GLU A O 1
ATOM 1348 N N . LEU A 1 184 ? -30.617 -17.405 -4.826 1.00 93.50 184 LEU A N 1
ATOM 1349 C CA . LEU A 1 184 ? -29.745 -16.608 -3.961 1.00 93.50 184 LEU A CA 1
ATOM 1350 C C . LEU A 1 184 ? -28.281 -17.063 -4.046 1.00 93.50 184 LEU A C 1
ATOM 1352 O O . LEU A 1 184 ? -27.382 -16.230 -4.014 1.00 93.50 184 LEU A O 1
ATOM 1356 N N . GLU A 1 185 ? -28.018 -18.361 -4.201 1.00 96.00 185 GLU A N 1
ATOM 1357 C CA . GLU A 1 185 ? -26.668 -18.898 -4.407 1.00 96.00 185 GLU A CA 1
ATOM 1358 C C . GLU A 1 185 ? -26.063 -18.446 -5.744 1.00 96.00 185 GLU A C 1
ATOM 1360 O O . GLU A 1 185 ? -24.881 -18.090 -5.798 1.00 96.00 185 GLU A O 1
ATOM 1365 N N . ARG A 1 186 ? -26.863 -18.388 -6.819 1.00 97.19 186 ARG A N 1
ATOM 1366 C CA . ARG A 1 186 ? -26.427 -17.825 -8.110 1.00 97.19 186 ARG A CA 1
ATOM 1367 C C . ARG A 1 186 ? -26.144 -16.333 -8.003 1.00 97.19 186 ARG A C 1
ATOM 1369 O O . ARG A 1 186 ? -25.093 -15.889 -8.461 1.00 97.19 186 ARG A O 1
ATOM 1376 N N . GLU A 1 187 ? -27.049 -15.575 -7.388 1.00 96.38 187 GLU A N 1
ATOM 1377 C CA . GLU A 1 187 ? -26.898 -14.131 -7.193 1.00 96.38 187 GLU A CA 1
ATOM 1378 C C . GLU A 1 187 ? -25.651 -13.824 -6.354 1.00 96.38 187 GLU A C 1
ATOM 1380 O O . GLU A 1 187 ? -24.833 -12.985 -6.730 1.00 96.38 187 GLU A O 1
ATOM 1385 N N . ASN A 1 188 ? -25.432 -14.575 -5.271 1.00 95.69 188 ASN A N 1
ATOM 1386 C CA . ASN A 1 188 ? -24.240 -14.438 -4.441 1.00 95.69 188 ASN A CA 1
ATOM 1387 C C . ASN A 1 188 ? -22.965 -14.775 -5.228 1.00 95.69 188 ASN A C 1
ATOM 1389 O O . ASN A 1 188 ? -21.980 -14.043 -5.152 1.00 95.69 188 ASN A O 1
ATOM 1393 N N . THR A 1 189 ? -22.994 -15.831 -6.045 1.00 96.50 189 THR A N 1
ATOM 1394 C CA . THR A 1 189 ? -21.864 -16.200 -6.911 1.00 96.50 189 THR A CA 1
ATOM 1395 C C . THR A 1 189 ? -21.539 -15.088 -7.914 1.00 96.50 189 THR A C 1
ATOM 1397 O O . THR A 1 189 ? -20.370 -14.740 -8.086 1.00 96.50 189 THR A O 1
ATOM 1400 N N . LEU A 1 190 ? -22.557 -14.486 -8.540 1.00 95.81 190 LEU A N 1
ATOM 1401 C CA . LEU A 1 190 ? -22.383 -13.373 -9.475 1.00 95.81 190 LEU A CA 1
ATOM 1402 C C . LEU A 1 190 ? -21.802 -12.136 -8.781 1.00 95.81 190 LEU A C 1
ATOM 1404 O O . LEU A 1 190 ? -20.858 -11.541 -9.296 1.00 95.81 190 LEU A O 1
ATOM 1408 N N . LEU A 1 191 ? -22.320 -11.774 -7.606 1.00 95.44 191 LEU A N 1
ATOM 1409 C CA . LEU A 1 191 ? -21.819 -10.636 -6.834 1.00 95.44 191 LEU A CA 1
ATOM 1410 C C . LEU A 1 191 ? -20.367 -10.839 -6.394 1.00 95.44 191 LEU A C 1
ATOM 1412 O O . LEU A 1 191 ? -19.564 -9.918 -6.514 1.00 95.44 191 LEU A O 1
ATOM 1416 N N . ARG A 1 192 ? -19.996 -12.047 -5.950 1.00 94.19 192 ARG A N 1
ATOM 1417 C CA . ARG A 1 192 ? -18.602 -12.369 -5.602 1.00 94.19 192 ARG A CA 1
ATOM 1418 C C . ARG A 1 192 ? -17.674 -12.239 -6.805 1.00 94.19 192 ARG A C 1
ATOM 1420 O O . ARG A 1 192 ? -16.572 -11.718 -6.657 1.00 94.19 192 ARG A O 1
ATOM 1427 N N . LYS A 1 193 ? -18.126 -12.665 -7.988 1.00 94.62 193 LYS A N 1
ATOM 1428 C CA . LYS A 1 193 ? -17.370 -12.497 -9.232 1.00 94.62 193 LYS A CA 1
ATOM 1429 C C . LYS A 1 193 ? -17.199 -11.020 -9.594 1.00 94.62 193 LYS A C 1
ATOM 1431 O O . LYS A 1 193 ? -16.074 -10.589 -9.793 1.00 94.62 193 LYS A O 1
ATOM 1436 N N . LEU A 1 194 ? -18.284 -10.242 -9.612 1.00 94.31 194 LEU A N 1
ATOM 1437 C CA . LEU A 1 194 ? -18.231 -8.806 -9.917 1.00 94.31 194 LEU A CA 1
ATOM 1438 C C . LEU A 1 194 ? -17.336 -8.044 -8.936 1.00 94.31 194 LEU A C 1
ATOM 1440 O O . LEU A 1 194 ? -16.590 -7.164 -9.352 1.00 94.31 194 LEU A O 1
ATOM 1444 N N . ASN A 1 195 ? -17.375 -8.399 -7.649 1.00 91.94 195 ASN A N 1
ATOM 1445 C CA . ASN A 1 195 ? -16.503 -7.788 -6.653 1.00 91.94 195 ASN A CA 1
ATOM 1446 C C . ASN A 1 195 ? -15.028 -8.137 -6.901 1.00 91.94 195 ASN A C 1
ATOM 1448 O O . ASN A 1 195 ? -14.185 -7.252 -6.845 1.00 91.94 195 ASN A O 1
ATOM 1452 N N . SER A 1 196 ? -14.721 -9.395 -7.236 1.00 87.88 196 SER A N 1
ATOM 1453 C CA . SER A 1 196 ? -13.360 -9.816 -7.597 1.00 87.88 196 SER A CA 1
ATOM 1454 C C . SER A 1 196 ? -12.851 -9.118 -8.862 1.00 87.88 196 SER A C 1
ATOM 1456 O O . SER A 1 196 ? -11.698 -8.696 -8.901 1.00 87.88 196 SER A O 1
ATOM 1458 N N . ASP A 1 197 ? -13.689 -8.992 -9.894 1.00 90.06 197 ASP A N 1
ATOM 1459 C CA . ASP A 1 197 ? -13.329 -8.328 -11.152 1.00 90.06 197 ASP A CA 1
ATOM 1460 C C . ASP A 1 197 ? -13.056 -6.833 -10.910 1.00 90.06 197 ASP A C 1
ATOM 1462 O O . ASP A 1 197 ? -12.048 -6.298 -11.373 1.00 90.06 197 ASP A O 1
ATOM 1466 N N . LEU A 1 198 ? -13.900 -6.175 -10.106 1.00 91.06 198 LEU A N 1
ATOM 1467 C CA . LEU A 1 198 ? -13.721 -4.776 -9.722 1.00 91.06 198 LEU A CA 1
ATOM 1468 C C . LEU A 1 198 ? -12.479 -4.574 -8.842 1.00 91.06 198 LEU A C 1
ATOM 1470 O O . LEU A 1 198 ? -11.772 -3.582 -8.998 1.00 91.06 198 LEU A O 1
ATOM 1474 N N . GLU A 1 199 ? -12.168 -5.504 -7.936 1.00 88.12 199 GLU A N 1
ATOM 1475 C CA . GLU A 1 199 ? -10.924 -5.460 -7.160 1.00 88.12 199 GLU A CA 1
ATOM 1476 C C . GLU A 1 199 ? -9.690 -5.565 -8.058 1.00 88.12 199 GLU A C 1
ATOM 1478 O O . GLU A 1 199 ? -8.729 -4.825 -7.850 1.00 88.12 199 GLU A O 1
ATOM 1483 N N . ILE A 1 200 ? -9.716 -6.420 -9.084 1.00 86.88 200 ILE A N 1
ATOM 1484 C CA . ILE A 1 200 ? -8.632 -6.514 -10.070 1.00 86.88 200 ILE A CA 1
ATOM 1485 C C . ILE A 1 200 ? -8.527 -5.217 -10.881 1.00 86.88 200 ILE A C 1
ATOM 1487 O O . ILE A 1 200 ? -7.423 -4.712 -11.083 1.00 86.88 200 ILE A O 1
ATOM 1491 N N . GLU A 1 201 ? -9.649 -4.645 -11.315 1.00 85.75 201 GLU A N 1
ATOM 1492 C CA . GLU A 1 201 ? -9.666 -3.388 -12.066 1.00 85.75 201 GLU A CA 1
ATOM 1493 C C . GLU A 1 201 ? -9.138 -2.213 -11.227 1.00 85.75 201 GLU A C 1
ATOM 1495 O O . GLU A 1 201 ? -8.313 -1.427 -11.699 1.00 85.75 201 GLU A O 1
ATOM 1500 N N . LEU A 1 202 ? -9.557 -2.107 -9.963 1.00 85.25 202 LEU A N 1
ATOM 1501 C CA . LEU A 1 202 ? -9.212 -0.992 -9.079 1.00 85.25 202 LEU A CA 1
ATOM 1502 C C . LEU A 1 202 ? -7.837 -1.132 -8.430 1.00 85.25 202 LEU A C 1
ATOM 1504 O O . LEU A 1 202 ? -7.128 -0.135 -8.316 1.00 85.25 202 LEU A O 1
ATOM 1508 N N . LYS A 1 203 ? -7.443 -2.337 -8.010 1.00 86.25 203 LYS A N 1
ATOM 1509 C CA . LYS A 1 203 ? -6.202 -2.577 -7.253 1.00 86.25 203 LYS A CA 1
ATOM 1510 C C . LYS A 1 203 ? -5.106 -3.208 -8.112 1.00 86.25 203 LYS A C 1
ATOM 1512 O O . LYS A 1 203 ? -3.934 -3.057 -7.796 1.00 86.25 203 LYS A O 1
ATOM 1517 N N . GLY A 1 204 ? -5.457 -3.857 -9.219 1.00 86.81 204 GLY A N 1
ATOM 1518 C CA . GLY A 1 204 ? -4.553 -4.682 -10.022 1.00 86.81 204 GLY A CA 1
ATOM 1519 C C . GLY A 1 204 ? -4.647 -6.165 -9.651 1.00 86.81 204 GLY A C 1
ATOM 1520 O O . GLY A 1 204 ? -5.222 -6.535 -8.622 1.00 86.81 204 GLY A O 1
ATOM 1521 N N . THR A 1 205 ? -4.053 -7.022 -10.484 1.00 87.44 205 THR A N 1
ATOM 1522 C CA . THR A 1 205 ? -3.933 -8.464 -10.198 1.00 87.44 205 THR A CA 1
ATOM 1523 C C . THR A 1 205 ? -2.850 -8.695 -9.137 1.00 87.44 205 THR A C 1
ATOM 1525 O O . THR A 1 205 ? -1.784 -8.087 -9.264 1.00 87.44 205 THR A O 1
ATOM 1528 N N . PRO A 1 206 ? -3.084 -9.550 -8.122 1.00 88.69 206 PRO A N 1
ATOM 1529 C CA . PRO A 1 206 ? -2.053 -9.913 -7.159 1.00 88.69 206 PRO A CA 1
ATOM 1530 C C . PRO A 1 206 ? -0.791 -10.472 -7.827 1.00 88.69 206 PRO A C 1
ATOM 1532 O O . PRO A 1 206 ? -0.881 -11.293 -8.743 1.00 88.69 206 PRO A O 1
ATOM 1535 N N . VAL A 1 207 ? 0.379 -10.044 -7.360 1.00 88.94 207 VAL A N 1
ATOM 1536 C CA . VAL A 1 207 ? 1.682 -10.474 -7.881 1.00 88.94 207 VAL A CA 1
ATOM 1537 C C . VAL A 1 207 ? 2.182 -11.684 -7.095 1.00 88.94 207 VAL A C 1
ATOM 1539 O O . VAL A 1 207 ? 2.317 -11.641 -5.873 1.00 88.94 207 VAL A O 1
ATOM 1542 N N . ALA A 1 208 ? 2.484 -12.778 -7.795 1.00 91.12 208 ALA A N 1
ATOM 1543 C CA . ALA A 1 208 ? 3.082 -13.950 -7.169 1.00 91.12 208 ALA A CA 1
ATOM 1544 C C . ALA A 1 208 ? 4.515 -13.652 -6.700 1.00 91.12 208 ALA A C 1
ATOM 1546 O O . ALA A 1 208 ? 5.251 -12.894 -7.332 1.00 91.12 208 ALA A O 1
ATOM 1547 N N . TRP A 1 209 ? 4.936 -14.289 -5.609 1.00 91.38 209 TRP A N 1
ATOM 1548 C CA . TRP A 1 209 ? 6.322 -14.225 -5.154 1.00 91.38 209 TRP A CA 1
ATOM 1549 C C . TRP A 1 209 ? 7.248 -14.879 -6.193 1.00 91.38 209 TRP A C 1
ATOM 1551 O O . TRP A 1 209 ? 7.074 -16.067 -6.484 1.00 91.38 209 TRP A O 1
ATOM 1561 N N . PRO A 1 210 ? 8.216 -14.144 -6.773 1.00 89.75 210 PRO A N 1
ATOM 1562 C CA . PRO A 1 210 ? 9.086 -14.711 -7.788 1.00 89.75 210 PRO A CA 1
ATOM 1563 C C . PRO A 1 210 ? 10.023 -15.762 -7.180 1.00 89.75 210 PRO A C 1
ATOM 1565 O O . PRO A 1 210 ? 10.486 -15.608 -6.043 1.00 89.75 210 PRO A O 1
ATOM 1568 N N . PRO A 1 211 ? 10.331 -16.838 -7.923 1.00 92.19 211 PRO A N 1
ATOM 1569 C CA . PRO A 1 211 ? 11.309 -17.818 -7.477 1.00 92.19 211 PRO A CA 1
ATOM 1570 C C . PRO A 1 211 ? 12.709 -17.190 -7.421 1.00 92.19 211 PRO A C 1
ATOM 1572 O O . PRO A 1 211 ? 13.051 -16.335 -8.235 1.00 92.19 211 PRO A O 1
ATOM 1575 N N . GLY A 1 212 ? 13.542 -17.655 -6.488 1.00 89.50 212 GLY A N 1
ATOM 1576 C CA . GLY A 1 212 ? 14.947 -17.239 -6.402 1.00 89.50 212 GLY A CA 1
ATOM 1577 C C . GLY A 1 212 ? 15.190 -15.885 -5.732 1.00 89.50 212 GLY A C 1
ATOM 1578 O O . GLY A 1 212 ? 16.298 -15.361 -5.831 1.00 89.50 212 GLY A O 1
ATOM 1579 N N . LEU A 1 213 ? 14.195 -15.320 -5.039 1.00 90.75 213 LEU A N 1
ATOM 1580 C CA . LEU A 1 213 ? 14.456 -14.224 -4.108 1.00 90.75 213 LEU A CA 1
ATOM 1581 C C . LEU A 1 213 ? 15.413 -14.685 -2.998 1.00 90.75 213 LEU A C 1
ATOM 1583 O O . LEU A 1 213 ? 15.293 -15.824 -2.542 1.00 90.75 213 LEU A O 1
ATOM 1587 N N . PRO A 1 214 ? 16.330 -13.817 -2.533 1.00 92.38 214 PRO A N 1
ATOM 1588 C CA . PRO A 1 214 ? 17.107 -14.084 -1.330 1.00 92.38 214 PRO A CA 1
ATOM 1589 C C . PRO A 1 214 ? 16.188 -14.420 -0.152 1.00 92.38 214 PRO A C 1
ATOM 1591 O O . PRO A 1 214 ? 15.180 -13.738 0.040 1.00 92.38 214 PRO A O 1
ATOM 1594 N N . ASP A 1 215 ? 16.567 -15.408 0.663 1.00 94.75 215 ASP A N 1
ATOM 1595 C CA . ASP A 1 215 ? 15.754 -15.876 1.797 1.00 94.75 215 ASP A CA 1
ATOM 1596 C C . ASP A 1 215 ? 15.326 -14.726 2.717 1.00 94.75 215 ASP A C 1
ATOM 1598 O O . ASP A 1 215 ? 14.177 -14.666 3.141 1.00 94.75 215 ASP A O 1
ATOM 1602 N N . ALA A 1 216 ? 16.210 -13.747 2.931 1.00 92.31 216 ALA A N 1
ATOM 1603 C CA . ALA A 1 216 ? 15.940 -12.566 3.746 1.00 92.31 216 ALA A CA 1
ATOM 1604 C C . ALA A 1 216 ? 14.741 -11.720 3.273 1.00 92.31 216 ALA A C 1
ATOM 1606 O O . ALA A 1 216 ? 14.147 -11.018 4.087 1.00 92.31 216 ALA A O 1
ATOM 1607 N N . LEU A 1 217 ? 14.381 -11.772 1.985 1.00 92.50 217 LEU A N 1
ATOM 1608 C CA . LEU A 1 217 ? 13.247 -11.030 1.421 1.00 92.50 217 LEU A CA 1
ATOM 1609 C C . LEU A 1 217 ? 11.931 -11.823 1.456 1.00 92.50 217 LEU A C 1
ATOM 1611 O O . LEU A 1 217 ? 10.879 -11.251 1.160 1.00 92.50 217 LEU A O 1
ATOM 1615 N N . LEU A 1 218 ? 11.976 -13.120 1.783 1.00 94.88 218 LEU A N 1
ATOM 1616 C CA . LEU A 1 218 ? 10.796 -13.981 1.854 1.00 94.88 218 LEU A CA 1
ATOM 1617 C C . LEU A 1 218 ? 9.956 -13.680 3.107 1.00 94.88 218 LEU A C 1
ATOM 1619 O O . LEU A 1 218 ? 10.506 -13.241 4.119 1.00 94.88 218 LEU A O 1
ATOM 1623 N N . PRO A 1 219 ? 8.637 -13.967 3.092 1.00 96.44 219 PRO A N 1
ATOM 1624 C CA . PRO A 1 219 ? 7.734 -13.608 4.186 1.00 96.44 219 PRO A CA 1
ATOM 1625 C C . PRO A 1 219 ? 8.187 -14.003 5.600 1.00 96.44 219 PRO A C 1
ATOM 1627 O O . PRO A 1 219 ? 8.183 -13.125 6.465 1.00 96.44 219 PRO A O 1
ATOM 1630 N N . PRO A 1 220 ? 8.619 -15.256 5.869 1.00 97.25 220 PRO A N 1
ATOM 1631 C CA . PRO A 1 220 ? 8.991 -15.649 7.229 1.00 97.25 220 PRO A CA 1
ATOM 1632 C C . PRO A 1 220 ? 10.211 -14.879 7.745 1.00 97.25 220 PRO A C 1
ATOM 1634 O O . PRO A 1 220 ? 10.201 -14.381 8.868 1.00 97.25 220 PRO A O 1
ATOM 1637 N N . SER A 1 221 ? 11.239 -14.729 6.904 1.00 96.12 221 SER A N 1
ATOM 1638 C CA . SER A 1 221 ? 12.452 -13.990 7.257 1.00 96.12 221 SER A CA 1
ATOM 1639 C C . SER A 1 221 ? 12.191 -12.493 7.371 1.00 96.12 221 SER A C 1
ATOM 1641 O O . SER A 1 221 ? 12.749 -11.852 8.256 1.00 96.12 221 SER A O 1
ATOM 1643 N N . PHE A 1 222 ? 11.305 -11.932 6.541 1.00 96.00 222 PHE A N 1
ATOM 1644 C CA . PHE A 1 222 ? 10.902 -10.537 6.678 1.00 96.00 222 PHE A CA 1
ATOM 1645 C C . PHE A 1 222 ? 10.270 -10.263 8.036 1.00 96.00 222 PHE A C 1
ATOM 1647 O O . PHE A 1 222 ? 10.695 -9.335 8.726 1.00 96.00 222 PHE A O 1
ATOM 1654 N N . GLU A 1 223 ? 9.293 -11.082 8.428 1.00 97.38 223 GLU A N 1
ATOM 1655 C CA . GLU A 1 223 ? 8.605 -10.951 9.707 1.00 97.38 223 GLU A CA 1
ATOM 1656 C C . GLU A 1 223 ? 9.564 -11.090 10.899 1.00 97.38 223 GLU A C 1
ATOM 1658 O O . GLU A 1 223 ? 9.519 -10.275 11.824 1.00 97.38 223 GLU A O 1
ATOM 1663 N N . GLU A 1 224 ? 10.457 -12.079 10.870 1.00 97.44 224 GLU A N 1
ATOM 1664 C CA . GLU A 1 224 ? 11.479 -12.256 11.904 1.00 97.44 224 GLU A CA 1
ATOM 1665 C C . GLU A 1 224 ? 12.400 -11.029 11.997 1.00 97.44 224 GLU A C 1
ATOM 1667 O O . GLU A 1 224 ? 12.563 -10.445 13.075 1.00 97.44 224 GLU A O 1
ATOM 1672 N N . ASN A 1 225 ? 12.937 -10.585 10.858 1.00 96.00 225 ASN A N 1
ATOM 1673 C CA . ASN A 1 225 ? 13.885 -9.478 10.782 1.00 96.00 225 ASN A CA 1
ATOM 1674 C C . ASN A 1 225 ? 13.264 -8.152 11.237 1.00 96.00 225 ASN A C 1
ATOM 1676 O O . ASN A 1 225 ? 13.882 -7.448 12.033 1.00 96.00 225 ASN A O 1
ATOM 1680 N N . ILE A 1 226 ? 12.049 -7.799 10.789 1.00 96.69 226 ILE A N 1
ATOM 1681 C CA . ILE A 1 226 ? 11.415 -6.534 11.203 1.00 96.69 226 ILE A CA 1
ATOM 1682 C C . ILE A 1 226 ? 11.091 -6.536 12.697 1.00 96.69 226 ILE A C 1
ATOM 1684 O O . ILE A 1 226 ? 11.326 -5.532 13.369 1.00 96.69 226 ILE A O 1
ATOM 1688 N N . ARG A 1 227 ? 10.613 -7.658 13.251 1.00 98.00 227 ARG A N 1
ATOM 1689 C CA . ARG A 1 227 ? 10.339 -7.773 14.691 1.00 98.00 227 ARG A CA 1
ATOM 1690 C C . ARG A 1 227 ? 11.619 -7.620 15.507 1.00 98.00 227 ARG A C 1
ATOM 1692 O O . ARG A 1 227 ? 11.627 -6.863 16.477 1.00 98.00 227 ARG A O 1
ATOM 1699 N N . ALA A 1 228 ? 12.699 -8.284 15.099 1.00 97.88 228 ALA A N 1
ATOM 1700 C CA . ALA A 1 228 ? 13.992 -8.180 15.764 1.00 97.88 228 ALA A CA 1
ATOM 1701 C C . ALA A 1 228 ? 14.594 -6.767 15.644 1.00 97.88 228 ALA A C 1
ATOM 1703 O O . ALA A 1 228 ? 15.100 -6.225 16.629 1.00 97.88 228 ALA A O 1
ATOM 1704 N N . ALA A 1 229 ? 14.505 -6.152 14.462 1.00 97.06 229 ALA A N 1
ATOM 1705 C CA . ALA A 1 229 ? 15.006 -4.807 14.205 1.00 97.06 229 ALA A CA 1
ATOM 1706 C C . ALA A 1 229 ? 14.249 -3.750 15.021 1.00 97.06 229 ALA A C 1
ATOM 1708 O O . ALA A 1 229 ? 14.885 -2.950 15.704 1.00 97.06 229 ALA A O 1
ATOM 1709 N N . VAL A 1 230 ? 12.911 -3.785 15.033 1.00 96.56 230 VAL A N 1
ATOM 1710 C CA . VAL A 1 230 ? 12.089 -2.870 15.845 1.00 96.56 230 VAL A CA 1
ATOM 1711 C C . VAL A 1 230 ? 12.395 -3.052 17.330 1.00 96.56 230 VAL A C 1
ATOM 1713 O O . VAL A 1 230 ? 12.747 -2.084 17.996 1.00 96.56 230 VAL A O 1
ATOM 1716 N N . ALA A 1 231 ? 12.380 -4.288 17.841 1.00 97.25 231 ALA A N 1
ATOM 1717 C CA . ALA A 1 231 ? 12.640 -4.551 19.257 1.00 97.25 231 ALA A CA 1
ATOM 1718 C C . ALA A 1 231 ? 14.024 -4.064 19.726 1.00 97.25 231 ALA A C 1
ATOM 1720 O O . ALA A 1 231 ? 14.184 -3.674 20.882 1.00 97.25 231 ALA A O 1
ATOM 1721 N N . ARG A 1 232 ? 15.032 -4.098 18.845 1.00 96.94 232 ARG A N 1
ATOM 1722 C CA . ARG A 1 232 ? 16.405 -3.703 19.178 1.00 96.94 232 ARG A CA 1
ATOM 1723 C C . ARG A 1 232 ? 16.684 -2.219 18.960 1.00 96.94 232 ARG A C 1
ATOM 1725 O O . ARG A 1 232 ? 17.412 -1.628 19.753 1.00 96.94 232 ARG A O 1
ATOM 1732 N N . CYS A 1 233 ? 16.196 -1.658 17.861 1.00 96.19 233 CYS A N 1
ATOM 1733 C CA . CYS A 1 233 ? 16.657 -0.372 17.340 1.00 96.19 233 CYS A CA 1
ATOM 1734 C C . CYS A 1 233 ? 15.604 0.738 17.439 1.00 96.19 233 CYS A C 1
ATOM 1736 O O . CYS A 1 233 ? 15.970 1.906 17.386 1.00 96.19 233 CYS A O 1
ATOM 1738 N N . ALA A 1 234 ? 14.327 0.389 17.600 1.00 94.81 234 ALA A N 1
ATOM 1739 C CA . ALA A 1 234 ? 13.233 1.338 17.796 1.00 94.81 234 ALA A CA 1
ATOM 1740 C C . ALA A 1 234 ? 12.183 0.748 18.762 1.00 94.81 234 ALA A C 1
ATOM 1742 O O . ALA A 1 234 ? 11.042 0.516 18.358 1.00 94.81 234 ALA A O 1
ATOM 1743 N N . PRO A 1 235 ? 12.558 0.430 20.020 1.00 94.44 235 PRO A N 1
ATOM 1744 C CA . PRO A 1 235 ? 11.685 -0.271 20.968 1.00 94.44 235 PRO A CA 1
ATOM 1745 C C . PRO A 1 235 ? 10.409 0.502 21.335 1.00 94.44 235 PRO A C 1
ATOM 1747 O O . PRO A 1 235 ? 9.465 -0.078 21.864 1.00 94.44 235 PRO A O 1
ATOM 1750 N N . GLU A 1 236 ? 10.377 1.808 21.083 1.00 91.19 236 GLU A N 1
ATOM 1751 C CA . GLU A 1 236 ? 9.205 2.665 21.233 1.00 91.19 236 GLU A CA 1
ATOM 1752 C C . GLU A 1 236 ? 8.179 2.500 20.100 1.00 91.19 236 GLU A C 1
ATOM 1754 O O . GLU A 1 236 ? 7.015 2.854 20.275 1.00 91.19 236 GLU A O 1
ATOM 1759 N N . VAL A 1 237 ? 8.591 1.963 18.949 1.00 93.38 237 VAL A N 1
ATOM 1760 C CA . VAL A 1 237 ? 7.730 1.725 17.789 1.00 93.38 237 VAL A CA 1
ATOM 1761 C C . VAL A 1 237 ? 7.012 0.387 17.939 1.00 93.38 237 VAL A C 1
ATOM 1763 O O . VAL A 1 237 ? 7.611 -0.635 18.269 1.00 93.38 237 VAL A O 1
ATOM 1766 N N . GLN A 1 238 ? 5.715 0.366 17.639 1.00 94.06 238 GLN A N 1
ATOM 1767 C CA . GLN A 1 238 ? 4.908 -0.850 17.687 1.00 94.06 238 GLN A CA 1
ATOM 1768 C C . GLN A 1 238 ? 4.574 -1.332 16.276 1.00 94.06 238 GLN A C 1
ATOM 1770 O O . GLN A 1 238 ? 4.043 -0.583 15.461 1.00 94.06 238 GLN A O 1
ATOM 1775 N N . ILE A 1 239 ? 4.814 -2.609 15.994 1.00 95.00 239 ILE A N 1
ATOM 1776 C CA . ILE A 1 239 ? 4.334 -3.241 14.760 1.00 95.00 239 ILE A CA 1
ATOM 1777 C C . ILE A 1 239 ? 2.846 -3.557 14.935 1.00 95.00 239 ILE A C 1
ATOM 1779 O O . ILE A 1 239 ? 2.493 -4.342 15.815 1.00 95.00 239 ILE A O 1
ATOM 1783 N N . VAL A 1 240 ? 1.980 -2.968 14.109 1.00 93.88 240 VAL A N 1
ATOM 1784 C CA . VAL A 1 240 ? 0.523 -3.209 14.160 1.00 93.88 240 VAL A CA 1
ATOM 1785 C C . VAL A 1 240 ? 0.050 -4.209 13.118 1.00 93.88 240 VAL A C 1
ATOM 1787 O O . VAL A 1 240 ? -0.926 -4.916 13.340 1.00 93.88 240 VAL A O 1
ATOM 1790 N N . ALA A 1 241 ? 0.742 -4.276 11.985 1.00 94.56 241 ALA A N 1
ATOM 1791 C CA . ALA A 1 241 ? 0.383 -5.143 10.879 1.00 94.56 241 ALA A CA 1
ATOM 1792 C C . ALA A 1 241 ? 1.640 -5.550 10.115 1.00 94.56 241 ALA A C 1
ATOM 1794 O O . ALA A 1 241 ? 2.567 -4.755 9.959 1.00 94.56 241 ALA A O 1
ATOM 1795 N N . ILE A 1 242 ? 1.646 -6.781 9.615 1.00 95.75 242 ILE A N 1
ATOM 1796 C CA . ILE A 1 242 ? 2.602 -7.249 8.617 1.00 95.75 242 ILE A CA 1
ATOM 1797 C C . ILE A 1 242 ? 1.777 -7.872 7.500 1.00 95.75 242 ILE A C 1
ATOM 1799 O O . ILE A 1 242 ? 0.982 -8.776 7.746 1.00 95.75 242 ILE A O 1
ATOM 1803 N N . ASP A 1 243 ? 1.958 -7.376 6.284 1.00 95.69 243 ASP A N 1
ATOM 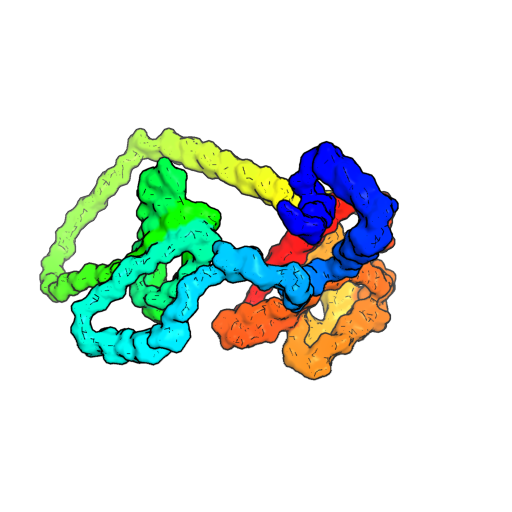1804 C CA . ASP A 1 243 ? 1.319 -7.907 5.092 1.00 95.69 243 ASP A CA 1
ATOM 1805 C C . ASP A 1 243 ? 2.391 -8.400 4.117 1.00 95.69 243 ASP A C 1
ATOM 1807 O O . ASP A 1 243 ? 3.153 -7.628 3.535 1.00 95.69 243 ASP A O 1
ATOM 1811 N N . CYS A 1 244 ? 2.419 -9.713 3.928 1.00 95.69 244 CYS A N 1
ATOM 1812 C CA . CYS A 1 244 ? 3.294 -10.410 2.993 1.00 95.69 244 CYS A CA 1
ATOM 1813 C C . CYS A 1 244 ? 2.506 -11.198 1.935 1.00 95.69 244 CYS A C 1
ATOM 1815 O O . CYS A 1 244 ? 3.038 -12.131 1.331 1.00 95.69 244 CYS A O 1
ATOM 1817 N N . SER A 1 245 ? 1.233 -10.850 1.713 1.00 94.69 245 SER A N 1
ATOM 1818 C CA . SER A 1 245 ? 0.399 -11.495 0.691 1.00 94.69 245 SER A CA 1
ATOM 1819 C C . SER A 1 245 ? 1.009 -11.395 -0.714 1.00 94.69 245 SER A C 1
ATOM 1821 O O . SER A 1 245 ? 0.843 -12.307 -1.521 1.00 94.69 245 SER A O 1
ATOM 1823 N N . GLU A 1 246 ? 1.787 -10.340 -0.971 1.00 92.56 246 GLU A N 1
ATOM 1824 C CA . GLU A 1 246 ? 2.510 -10.073 -2.217 1.00 92.56 246 GLU A CA 1
ATOM 1825 C C . GLU A 1 246 ? 3.860 -9.383 -1.933 1.00 92.56 246 GLU A C 1
ATOM 1827 O O . GLU A 1 246 ? 4.015 -8.753 -0.880 1.00 92.56 246 GLU A O 1
AT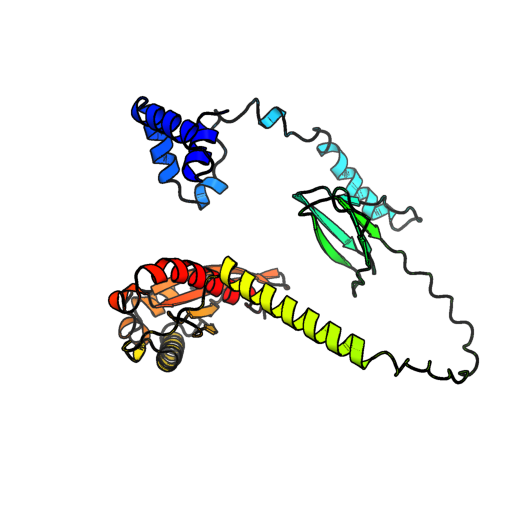OM 1832 N N . PRO A 1 247 ? 4.832 -9.435 -2.863 1.00 91.44 247 PRO A N 1
ATOM 1833 C CA . PRO A 1 247 ? 6.086 -8.700 -2.737 1.00 91.44 247 PRO A CA 1
ATOM 1834 C C . PRO A 1 247 ? 5.947 -7.196 -3.087 1.00 91.44 247 PRO A C 1
ATOM 1836 O O . PRO A 1 247 ? 5.245 -6.844 -4.038 1.00 91.44 247 PRO A O 1
ATOM 1839 N N . PRO A 1 248 ? 6.677 -6.291 -2.402 1.00 92.75 248 PRO A N 1
ATOM 1840 C CA . PRO A 1 248 ? 7.436 -6.545 -1.181 1.00 92.75 248 PRO A CA 1
ATOM 1841 C C . PRO A 1 248 ? 6.503 -6.757 0.022 1.00 92.75 248 PRO A C 1
ATOM 1843 O O . PRO A 1 248 ? 5.352 -6.311 0.018 1.00 92.75 248 PRO A O 1
ATOM 1846 N N . CYS A 1 249 ? 7.016 -7.408 1.068 1.00 94.75 249 CYS A N 1
ATOM 1847 C CA . CYS A 1 249 ? 6.343 -7.395 2.365 1.00 94.75 249 CYS A CA 1
ATOM 1848 C C . CYS A 1 249 ? 6.269 -5.964 2.910 1.00 94.75 249 CYS A C 1
ATOM 1850 O O . CYS A 1 249 ? 7.200 -5.173 2.728 1.00 94.75 249 CYS A O 1
ATOM 1852 N N . LEU A 1 250 ? 5.175 -5.664 3.606 1.00 95.25 250 LEU A N 1
ATOM 1853 C CA . LEU A 1 250 ? 4.892 -4.380 4.232 1.00 95.25 250 LEU A CA 1
ATOM 1854 C C . LEU A 1 250 ? 4.728 -4.571 5.739 1.00 95.25 250 LEU A C 1
ATOM 1856 O O . LEU A 1 250 ? 4.090 -5.522 6.181 1.00 95.25 250 LEU A O 1
ATOM 1860 N N . ALA A 1 251 ? 5.261 -3.648 6.527 1.00 95.94 251 ALA A N 1
ATOM 1861 C CA . ALA A 1 251 ? 5.066 -3.570 7.966 1.00 95.94 251 ALA A CA 1
ATOM 1862 C C . ALA A 1 251 ? 4.442 -2.218 8.320 1.00 95.94 251 ALA A C 1
ATOM 1864 O O . ALA A 1 251 ? 5.037 -1.173 8.068 1.00 95.94 251 ALA A O 1
ATOM 1865 N N . GLY A 1 252 ? 3.248 -2.237 8.909 1.00 94.81 252 GLY A N 1
ATOM 1866 C CA . GLY A 1 252 ? 2.623 -1.067 9.515 1.00 94.81 252 GLY A CA 1
ATOM 1867 C C . GLY A 1 252 ? 3.192 -0.831 10.912 1.00 94.81 252 GLY A C 1
ATOM 1868 O O . GLY A 1 252 ? 3.095 -1.701 11.779 1.00 94.81 252 GLY A O 1
ATOM 1869 N N . LEU A 1 253 ? 3.776 0.344 11.129 1.00 94.25 253 LEU A N 1
ATOM 1870 C CA . LEU A 1 253 ? 4.403 0.772 12.375 1.00 94.25 253 LEU A CA 1
ATOM 1871 C C . LEU A 1 253 ? 3.647 1.938 13.017 1.00 94.25 253 LEU A C 1
ATOM 1873 O O . LEU A 1 253 ? 3.465 2.983 12.391 1.00 94.25 253 LEU A O 1
ATOM 1877 N N . ARG A 1 254 ? 3.229 1.772 14.270 1.00 91.62 254 ARG A N 1
ATOM 1878 C CA . ARG A 1 254 ? 2.690 2.838 15.119 1.00 91.62 254 ARG A CA 1
ATOM 1879 C C . ARG A 1 254 ? 3.845 3.541 15.795 1.00 91.62 254 ARG A C 1
ATOM 1881 O O . ARG A 1 254 ? 4.651 2.901 16.473 1.00 91.62 254 ARG A O 1
ATOM 1888 N N . VAL A 1 255 ? 3.906 4.851 15.608 1.00 87.75 255 VAL A N 1
ATOM 1889 C CA . VAL A 1 255 ? 4.947 5.682 16.200 1.00 87.75 255 VAL A CA 1
ATOM 1890 C C . VAL A 1 255 ? 4.317 6.458 17.355 1.00 87.75 255 VAL A C 1
ATOM 1892 O O . VAL A 1 255 ? 3.303 7.131 17.143 1.00 87.75 255 VAL A O 1
ATOM 1895 N N . PRO A 1 256 ? 4.845 6.346 18.585 1.00 81.38 256 PRO A N 1
ATOM 1896 C CA . PRO A 1 256 ? 4.296 7.068 19.720 1.00 81.38 256 PRO A CA 1
ATOM 1897 C C . PRO A 1 256 ? 4.417 8.576 19.490 1.00 81.38 256 PRO A C 1
ATOM 1899 O O . PRO A 1 256 ? 5.464 9.078 19.083 1.00 81.38 256 PRO A O 1
ATOM 1902 N N . ALA A 1 257 ? 3.346 9.311 19.786 1.00 71.88 257 ALA A N 1
ATOM 1903 C CA . ALA A 1 257 ? 3.349 10.763 19.687 1.00 71.88 257 ALA A CA 1
ATOM 1904 C C . ALA A 1 257 ? 4.345 11.365 20.700 1.00 71.88 257 ALA A C 1
ATOM 1906 O O . ALA A 1 257 ? 4.226 11.147 21.907 1.00 71.88 257 ALA A O 1
ATOM 1907 N N . GLY A 1 258 ? 5.330 12.138 20.232 1.00 68.88 258 GLY A N 1
ATOM 1908 C CA . GLY A 1 258 ? 6.275 12.826 21.117 1.00 68.88 258 GLY A CA 1
ATOM 1909 C C . GLY A 1 258 ? 7.492 13.424 20.403 1.00 68.88 258 GLY A C 1
ATOM 1910 O O . GLY A 1 258 ? 7.724 13.144 19.238 1.00 68.88 258 GLY A O 1
ATOM 1911 N N . PRO A 1 259 ? 8.326 14.235 21.079 1.00 57.03 259 PRO A N 1
ATOM 1912 C CA . PRO A 1 259 ? 9.474 14.919 20.465 1.00 57.03 259 PRO A CA 1
ATOM 1913 C C . PRO A 1 259 ? 10.578 13.984 19.932 1.00 57.03 259 PRO A C 1
ATOM 1915 O O . PRO A 1 259 ? 11.446 14.442 19.190 1.00 57.03 259 PRO A O 1
ATOM 1918 N N . GLN A 1 260 ? 10.544 12.690 20.272 1.00 58.47 260 GLN A N 1
ATOM 1919 C CA . GLN A 1 260 ? 11.453 11.670 19.730 1.00 58.47 260 GLN A CA 1
ATOM 1920 C C . GLN A 1 260 ? 11.029 11.136 18.344 1.00 58.47 260 GLN A C 1
ATOM 1922 O O . GLN A 1 260 ? 11.770 10.365 17.739 1.00 58.47 260 GLN A O 1
ATOM 1927 N N . ASP A 1 261 ? 9.901 11.619 17.801 1.00 61.47 261 ASP A N 1
ATOM 1928 C CA . ASP A 1 261 ? 9.254 11.182 16.547 1.00 61.47 261 ASP A CA 1
ATOM 1929 C C . ASP A 1 261 ? 10.173 11.077 15.320 1.00 61.47 261 ASP A C 1
ATOM 1931 O O . ASP A 1 261 ? 9.865 10.388 14.353 1.00 61.47 261 ASP A O 1
ATOM 1935 N N . ARG A 1 262 ? 11.281 11.824 15.293 1.00 64.75 262 ARG A N 1
ATOM 1936 C CA . ARG A 1 262 ? 12.108 11.954 14.084 1.00 64.75 262 ARG A CA 1
ATOM 1937 C C . ARG A 1 262 ? 13.259 10.962 14.017 1.00 64.75 262 ARG A C 1
ATOM 1939 O O . ARG A 1 262 ? 13.795 10.755 12.933 1.00 64.75 262 ARG A O 1
ATOM 1946 N N . ASN A 1 263 ? 13.640 10.356 15.141 1.00 80.25 263 ASN A N 1
ATOM 1947 C CA . ASN A 1 263 ? 14.868 9.566 15.201 1.00 80.25 263 ASN A CA 1
ATOM 1948 C C . ASN A 1 263 ? 14.636 8.066 15.016 1.00 80.25 263 ASN A C 1
ATOM 1950 O O . ASN A 1 263 ? 15.582 7.381 14.642 1.00 80.25 263 ASN A O 1
ATOM 1954 N N . TRP A 1 264 ? 13.411 7.557 15.194 1.00 87.69 264 TRP A N 1
ATOM 1955 C CA . TRP A 1 264 ? 13.147 6.122 15.035 1.00 87.69 264 TRP A CA 1
ATOM 1956 C C . TRP A 1 264 ? 13.482 5.640 13.617 1.00 87.69 264 TRP A C 1
ATOM 1958 O O . TRP A 1 264 ? 14.054 4.570 13.455 1.00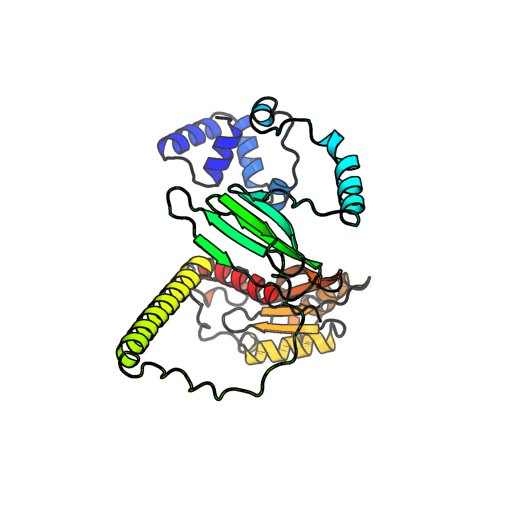 87.69 264 TRP A O 1
ATOM 1968 N N . HIS A 1 265 ? 13.177 6.436 12.582 1.00 88.50 265 HIS A N 1
ATOM 1969 C CA . HIS A 1 265 ? 13.450 6.048 11.197 1.00 88.50 265 HIS A CA 1
ATOM 1970 C C . HIS A 1 265 ? 14.955 5.964 10.958 1.00 88.50 265 HIS A C 1
ATOM 1972 O O . HIS A 1 265 ? 15.435 5.003 10.370 1.00 88.50 265 HIS A O 1
ATOM 1978 N N . GLN A 1 266 ? 15.710 6.943 11.459 1.00 86.81 266 GLN A N 1
ATOM 1979 C CA . GLN A 1 266 ? 17.166 6.918 11.399 1.00 86.81 266 GLN A CA 1
ATOM 1980 C C . GLN A 1 266 ? 17.717 5.682 12.131 1.00 86.81 266 GLN A C 1
ATOM 1982 O O . GLN A 1 266 ? 18.490 4.924 11.549 1.00 86.81 266 GLN A O 1
ATOM 1987 N N . ALA A 1 267 ? 17.259 5.435 13.360 1.00 90.25 267 ALA A N 1
ATOM 1988 C CA . ALA A 1 267 ? 17.714 4.322 14.186 1.00 90.25 267 ALA A CA 1
ATOM 1989 C C . ALA A 1 267 ? 17.374 2.951 13.576 1.00 90.25 267 ALA A C 1
ATOM 1991 O O . ALA A 1 267 ? 18.217 2.059 13.566 1.00 90.25 267 ALA A O 1
ATOM 1992 N N . LEU A 1 268 ? 16.163 2.780 13.034 1.00 92.94 268 LEU A N 1
ATOM 1993 C CA . LEU A 1 268 ? 15.679 1.521 12.469 1.00 92.94 268 LEU A CA 1
ATOM 1994 C C . LEU A 1 268 ? 16.157 1.290 11.033 1.00 92.94 268 LEU A C 1
ATOM 1996 O O . LEU A 1 268 ? 16.687 0.229 10.735 1.00 92.94 268 LEU A O 1
ATOM 2000 N N . VAL A 1 269 ? 15.952 2.253 10.137 1.00 91.88 269 VAL A N 1
ATOM 2001 C CA . VAL A 1 269 ? 16.166 2.062 8.695 1.00 91.88 269 VAL A CA 1
ATOM 2002 C C . VAL A 1 269 ? 17.614 2.319 8.298 1.00 91.88 269 VAL A C 1
ATOM 2004 O O . VAL A 1 269 ? 18.136 1.599 7.456 1.00 91.88 269 VAL A O 1
ATOM 2007 N N . ASN A 1 270 ? 18.265 3.332 8.878 1.00 90.38 270 ASN A N 1
ATOM 2008 C CA . ASN A 1 270 ? 19.592 3.766 8.428 1.00 90.38 270 ASN A CA 1
ATOM 2009 C C . ASN A 1 270 ? 20.735 3.204 9.281 1.00 90.38 270 ASN A C 1
ATOM 2011 O O . ASN A 1 270 ? 21.859 3.095 8.794 1.00 90.38 270 ASN A O 1
ATOM 2015 N N . GLU A 1 271 ? 20.471 2.868 10.546 1.00 93.94 271 GLU A N 1
ATOM 2016 C CA . GLU A 1 271 ? 21.518 2.505 11.511 1.00 93.94 271 GLU A CA 1
ATOM 2017 C C . GLU A 1 271 ? 21.395 1.078 12.056 1.00 93.94 271 GLU A C 1
ATOM 2019 O O . GLU A 1 271 ? 22.399 0.524 12.503 1.00 93.94 271 GLU A O 1
ATOM 2024 N N . CYS A 1 272 ? 20.216 0.450 12.003 1.00 96.44 272 CYS A N 1
ATOM 2025 C CA . CYS A 1 272 ? 20.008 -0.879 12.576 1.00 96.44 272 CYS A CA 1
ATOM 2026 C C . CYS A 1 272 ? 20.594 -1.978 11.679 1.00 96.44 272 CYS A C 1
ATOM 2028 O O . CYS A 1 272 ? 20.041 -2.223 10.606 1.00 96.44 272 CYS A O 1
ATOM 2030 N N . PRO A 1 273 ? 21.618 -2.738 12.115 1.00 96.06 273 PRO A N 1
ATOM 2031 C CA . PRO A 1 273 ? 22.206 -3.799 11.290 1.00 96.06 273 PRO A CA 1
ATOM 2032 C C . PRO A 1 273 ? 21.205 -4.904 10.934 1.00 96.06 273 PRO A C 1
ATOM 2034 O O . PRO A 1 273 ? 21.219 -5.424 9.825 1.00 96.06 273 PRO A O 1
ATOM 2037 N N . LEU A 1 274 ? 20.266 -5.198 11.844 1.00 94.75 274 LEU A N 1
ATOM 2038 C CA . LEU A 1 274 ? 19.200 -6.185 11.618 1.00 94.75 274 LEU A CA 1
ATOM 2039 C C . LEU A 1 274 ? 18.257 -5.805 10.465 1.00 94.75 274 LEU A C 1
ATOM 2041 O O . LEU A 1 274 ? 17.554 -6.663 9.941 1.00 94.75 274 LEU A O 1
ATOM 2045 N N . TRP A 1 275 ? 18.234 -4.528 10.084 1.00 93.94 275 TRP A N 1
ATOM 2046 C CA . TRP A 1 275 ? 17.501 -4.037 8.925 1.00 93.94 275 TRP A CA 1
ATOM 2047 C C . TRP A 1 275 ? 18.427 -3.792 7.726 1.00 93.94 275 TRP A C 1
ATOM 2049 O O . TRP A 1 275 ? 18.156 -4.263 6.622 1.00 93.94 275 TRP A O 1
ATOM 2059 N N . THR A 1 276 ? 19.526 -3.064 7.926 1.00 94.25 276 THR A N 1
ATOM 2060 C CA . THR A 1 276 ? 20.389 -2.596 6.833 1.00 94.25 276 THR A CA 1
ATOM 2061 C C . THR A 1 276 ? 21.181 -3.714 6.164 1.00 94.25 276 THR A C 1
ATOM 2063 O O . THR A 1 276 ? 21.472 -3.607 4.976 1.00 94.25 276 THR A O 1
ATOM 2066 N N . GLU A 1 277 ? 21.502 -4.807 6.856 1.00 93.56 277 GLU A N 1
ATOM 2067 C CA . GLU A 1 277 ? 22.171 -5.954 6.232 1.00 93.56 277 GLU A CA 1
ATOM 2068 C C . GLU A 1 277 ? 21.276 -6.667 5.195 1.00 93.56 277 GLU A C 1
ATOM 2070 O O . GLU A 1 277 ? 21.715 -6.817 4.052 1.00 93.56 277 GLU A O 1
ATOM 2075 N N . PRO A 1 278 ? 20.029 -7.073 5.517 1.00 91.25 278 PRO A N 1
ATOM 2076 C CA . PRO A 1 278 ? 19.156 -7.740 4.548 1.00 91.25 278 PRO A CA 1
ATOM 2077 C C . PRO A 1 278 ? 18.496 -6.800 3.529 1.00 91.25 278 PRO A C 1
ATOM 2079 O O . PRO A 1 278 ? 18.230 -7.225 2.404 1.00 91.25 278 PRO A O 1
ATOM 2082 N N . TYR A 1 279 ? 18.212 -5.544 3.898 1.00 90.25 279 TYR A N 1
ATOM 2083 C CA . TYR A 1 279 ? 17.400 -4.638 3.069 1.00 90.25 279 TYR A CA 1
ATOM 2084 C C . TYR A 1 279 ? 18.142 -3.398 2.580 1.00 90.25 279 TYR A C 1
ATOM 2086 O O . TYR A 1 279 ? 17.598 -2.647 1.767 1.00 90.25 279 TYR A O 1
ATOM 2094 N N . THR A 1 280 ? 19.383 -3.174 3.021 1.00 90.56 280 THR A N 1
ATOM 2095 C CA . THR A 1 280 ? 20.123 -1.921 2.799 1.00 90.56 280 THR A CA 1
ATOM 2096 C C . THR A 1 280 ? 19.333 -0.702 3.307 1.00 90.56 280 THR A C 1
ATOM 2098 O O . THR A 1 280 ? 18.415 -0.829 4.116 1.00 90.56 280 THR A O 1
ATOM 2101 N N . ASN A 1 281 ? 19.659 0.492 2.811 1.00 83.56 281 ASN A N 1
ATOM 2102 C CA . ASN A 1 281 ? 18.874 1.706 3.061 1.00 83.56 281 ASN A CA 1
ATOM 2103 C C . ASN A 1 281 ? 17.762 1.893 2.007 1.00 83.56 281 ASN A C 1
ATOM 2105 O O . ASN A 1 281 ? 17.082 2.918 1.977 1.00 83.56 281 ASN A O 1
ATOM 2109 N N . ALA A 1 282 ? 17.593 0.926 1.098 1.00 80.25 282 ALA A N 1
ATOM 2110 C CA . ALA A 1 282 ? 16.578 0.947 0.057 1.00 80.25 282 ALA A CA 1
ATOM 2111 C C . ALA A 1 282 ? 15.222 0.507 0.629 1.00 80.25 282 ALA A C 1
ATOM 2113 O O . ALA A 1 282 ? 14.789 -0.636 0.475 1.00 80.25 282 ALA A O 1
ATOM 2114 N N . VAL A 1 283 ? 14.537 1.442 1.282 1.00 85.62 283 VAL A N 1
ATOM 2115 C CA . VAL A 1 283 ? 13.200 1.247 1.849 1.00 85.62 283 VAL A CA 1
ATOM 2116 C C . VAL A 1 283 ? 12.155 2.025 1.047 1.00 85.62 283 VAL A C 1
ATOM 2118 O O . VAL A 1 283 ? 12.406 3.131 0.570 1.00 85.62 283 VAL A O 1
ATOM 2121 N N . ALA A 1 284 ? 10.970 1.449 0.895 1.00 84.44 284 ALA A N 1
ATOM 2122 C CA . ALA A 1 284 ? 9.770 2.177 0.523 1.00 84.44 284 ALA A CA 1
ATOM 2123 C C . ALA A 1 284 ? 9.031 2.559 1.808 1.00 84.44 284 ALA A C 1
ATOM 2125 O O . ALA A 1 284 ? 8.693 1.688 2.612 1.00 84.44 284 ALA A O 1
ATOM 2126 N N . THR A 1 285 ? 8.793 3.854 2.009 1.00 87.88 285 THR A N 1
ATOM 2127 C CA . THR A 1 285 ? 8.074 4.356 3.181 1.00 87.88 285 THR A CA 1
ATOM 2128 C C . THR A 1 285 ? 6.878 5.199 2.792 1.00 87.88 285 THR A C 1
ATOM 2130 O O . THR A 1 285 ? 6.919 5.976 1.840 1.00 87.88 285 THR A O 1
ATOM 2133 N N . ALA A 1 286 ? 5.807 5.053 3.563 1.00 86.75 286 ALA A N 1
ATOM 2134 C CA . ALA A 1 286 ? 4.655 5.936 3.521 1.00 86.75 286 ALA A CA 1
ATOM 2135 C C . ALA A 1 286 ? 4.232 6.235 4.956 1.00 86.75 286 ALA A C 1
ATOM 2137 O O . ALA A 1 286 ? 3.944 5.317 5.722 1.00 86.75 286 ALA A O 1
ATOM 2138 N N . SER A 1 287 ? 4.214 7.509 5.328 1.00 89.19 287 SER A N 1
ATOM 2139 C CA . SER A 1 287 ? 3.828 7.951 6.666 1.00 89.19 287 SER A CA 1
ATOM 2140 C C . SER A 1 287 ? 2.567 8.792 6.591 1.00 89.19 287 SER A C 1
ATOM 2142 O O . SER A 1 287 ? 2.356 9.521 5.622 1.00 89.19 287 SER A O 1
ATOM 2144 N N . GLY A 1 288 ? 1.760 8.737 7.640 1.00 87.06 288 GLY A N 1
ATOM 2145 C CA . GLY A 1 288 ? 0.598 9.596 7.767 1.00 87.06 288 GLY A CA 1
ATOM 2146 C C . GLY A 1 288 ? 0.078 9.648 9.190 1.00 87.06 288 GLY A C 1
ATOM 2147 O O . GLY A 1 288 ? 0.682 9.118 10.126 1.00 87.06 288 GLY A O 1
ATOM 2148 N N . GLU A 1 289 ? -1.048 10.329 9.334 1.00 88.50 289 GLU A N 1
ATOM 2149 C CA . GLU A 1 289 ? -1.729 10.529 10.605 1.00 88.50 289 GLU A CA 1
ATOM 2150 C C . GLU A 1 289 ? -3.176 10.050 10.468 1.00 88.50 289 GLU A C 1
ATOM 2152 O O . GLU A 1 289 ? -3.782 10.172 9.399 1.00 88.50 289 GLU A O 1
ATOM 2157 N N . ALA A 1 290 ? -3.704 9.451 11.528 1.00 84.62 290 ALA A N 1
ATOM 2158 C CA . ALA A 1 290 ? -5.087 9.021 11.635 1.00 84.62 290 ALA A CA 1
ATOM 2159 C C . ALA A 1 290 ? -5.702 9.664 12.880 1.00 84.62 290 ALA A C 1
ATOM 2161 O O . ALA A 1 290 ? -5.124 9.603 13.965 1.00 84.62 290 ALA A O 1
ATOM 2162 N N . GLU A 1 291 ? -6.858 10.302 12.710 1.00 85.81 291 GLU A N 1
ATOM 2163 C CA . GLU A 1 291 ? -7.660 10.796 13.826 1.00 85.81 291 GLU A CA 1
ATOM 2164 C C . GLU A 1 291 ? -8.501 9.644 14.380 1.00 85.81 291 GLU A C 1
ATOM 2166 O O . GLU A 1 291 ? -9.209 8.954 13.643 1.00 85.81 291 GLU A O 1
ATOM 2171 N N . CYS A 1 292 ? -8.382 9.425 15.679 1.00 86.38 292 CYS A N 1
ATOM 2172 C CA . CYS A 1 292 ? -9.030 8.356 16.406 1.00 86.38 292 CYS A CA 1
ATOM 2173 C C . CYS A 1 292 ? -10.384 8.784 16.964 1.00 86.38 292 CYS A C 1
ATOM 2175 O O . CYS A 1 292 ? -10.683 9.968 17.103 1.00 86.38 292 CYS A O 1
ATOM 2177 N N . ALA A 1 293 ? -11.232 7.801 17.281 1.00 85.75 293 ALA A N 1
ATOM 2178 C CA . ALA A 1 293 ? -12.589 8.053 17.770 1.00 85.75 293 ALA A CA 1
ATOM 2179 C C . ALA A 1 293 ? -12.617 8.830 19.100 1.00 85.75 293 ALA A C 1
ATOM 2181 O O . ALA A 1 293 ? -13.592 9.519 19.391 1.00 85.75 293 ALA A O 1
ATOM 2182 N N . ASP A 1 294 ? -11.547 8.734 19.889 1.00 87.31 294 ASP A N 1
ATOM 2183 C CA . ASP A 1 294 ? -11.335 9.482 21.129 1.00 87.31 294 ASP A CA 1
ATOM 2184 C C . ASP A 1 294 ? -10.789 10.910 20.904 1.00 87.31 294 ASP A C 1
ATOM 2186 O O . ASP A 1 294 ? -10.557 11.643 21.866 1.00 87.31 294 ASP A O 1
ATOM 2190 N N . GLY A 1 295 ? -10.597 11.319 19.645 1.00 88.56 295 GLY A N 1
ATOM 2191 C CA . GLY A 1 295 ? -10.039 12.611 19.250 1.00 88.56 295 GLY A CA 1
ATOM 2192 C C . GLY A 1 295 ? -8.512 12.681 19.305 1.00 88.56 295 GLY A C 1
ATOM 2193 O O . GLY A 1 295 ? -7.949 13.756 19.093 1.00 88.56 295 GLY A O 1
ATOM 2194 N N . THR A 1 296 ? -7.818 11.575 19.598 1.00 87.00 296 THR A N 1
ATOM 2195 C CA . THR A 1 296 ? -6.353 11.534 19.526 1.00 87.00 296 THR A CA 1
ATOM 2196 C C . THR A 1 296 ? -5.879 11.385 18.082 1.00 87.00 296 THR A C 1
ATOM 2198 O O . THR A 1 296 ? -6.572 10.839 17.229 1.00 87.00 296 THR A O 1
ATOM 2201 N N . THR A 1 297 ? -4.681 11.882 17.780 1.00 87.00 297 THR A N 1
ATOM 2202 C CA . THR A 1 297 ? -4.033 11.652 16.484 1.00 87.00 297 THR A CA 1
ATOM 2203 C C . THR A 1 297 ? -2.942 10.608 16.655 1.00 87.00 297 THR A C 1
ATOM 2205 O O . THR A 1 297 ? -1.989 10.822 17.406 1.00 87.00 297 THR A O 1
ATOM 2208 N N . GLN A 1 298 ? -3.057 9.492 15.939 1.00 86.12 298 GLN A N 1
ATOM 2209 C CA . GLN A 1 298 ? -2.005 8.488 15.864 1.00 86.12 298 GLN A CA 1
ATOM 2210 C C . GLN A 1 298 ? -1.207 8.645 14.577 1.00 86.12 298 GLN A C 1
ATOM 2212 O O . GLN A 1 298 ? -1.759 8.803 13.488 1.00 86.12 298 GLN A O 1
ATOM 2217 N N . ARG A 1 299 ? 0.116 8.571 14.705 1.00 88.25 299 ARG A N 1
ATOM 2218 C CA . ARG A 1 299 ? 1.021 8.539 13.561 1.00 88.25 299 ARG A CA 1
ATOM 2219 C C . ARG A 1 299 ? 1.312 7.100 13.197 1.00 88.25 299 ARG A C 1
ATOM 2221 O O . ARG A 1 299 ? 1.611 6.268 14.057 1.00 88.25 299 ARG A O 1
ATOM 2228 N N . TYR A 1 300 ? 1.287 6.837 11.905 1.00 89.69 300 TYR A N 1
ATOM 2229 C CA . TYR A 1 300 ? 1.690 5.558 11.366 1.00 89.69 300 TYR A CA 1
ATOM 2230 C C . TYR A 1 300 ? 2.746 5.739 10.290 1.00 89.69 300 TYR A C 1
ATOM 2232 O O . TYR A 1 300 ? 2.834 6.768 9.617 1.00 89.69 300 TYR A O 1
ATOM 2240 N N . THR A 1 301 ? 3.567 4.713 10.124 1.00 91.50 301 THR A N 1
ATOM 2241 C CA . THR A 1 301 ? 4.442 4.569 8.970 1.00 91.50 301 THR A CA 1
ATOM 2242 C C . THR A 1 301 ? 4.376 3.144 8.477 1.00 91.50 301 THR A C 1
ATOM 2244 O O . THR A 1 301 ? 4.536 2.211 9.252 1.00 91.50 301 THR A O 1
ATOM 2247 N N . VAL A 1 302 ? 4.158 2.965 7.184 1.00 91.88 302 VAL A N 1
ATOM 2248 C CA . VAL A 1 302 ? 4.328 1.675 6.535 1.00 91.88 302 VAL A CA 1
ATOM 2249 C C . VAL A 1 302 ? 5.734 1.608 5.958 1.00 91.88 302 VAL A C 1
ATOM 2251 O O . VAL A 1 302 ? 6.158 2.519 5.243 1.00 91.88 302 VAL A O 1
ATOM 2254 N N . LEU A 1 303 ? 6.454 0.540 6.289 1.00 92.00 303 LEU A N 1
ATOM 2255 C CA . LEU A 1 303 ? 7.765 0.210 5.742 1.00 92.00 303 LEU A CA 1
ATOM 2256 C C . LEU A 1 303 ? 7.656 -1.007 4.830 1.00 92.00 303 LEU A C 1
ATOM 2258 O O . LEU A 1 303 ? 7.040 -2.001 5.198 1.00 92.00 303 LEU A O 1
ATOM 2262 N N . GLY A 1 304 ? 8.321 -0.973 3.685 1.00 89.12 304 GLY A N 1
ATOM 2263 C CA . GLY A 1 304 ? 8.558 -2.147 2.852 1.00 89.12 304 GLY A CA 1
ATOM 2264 C C . GLY A 1 304 ? 9.959 -2.106 2.268 1.00 89.12 304 GLY A C 1
ATOM 2265 O O . GLY A 1 304 ? 10.530 -1.032 2.085 1.00 89.12 304 GLY A O 1
ATOM 2266 N N . TRP A 1 305 ? 10.541 -3.260 1.965 1.00 85.31 305 TRP A N 1
ATOM 2267 C CA . TRP A 1 305 ? 11.818 -3.280 1.256 1.00 85.31 305 TRP A CA 1
ATOM 2268 C C . TRP A 1 305 ? 11.628 -2.797 -0.190 1.00 85.31 305 TRP A C 1
ATOM 2270 O O . TRP A 1 305 ? 10.591 -3.031 -0.815 1.00 85.31 305 TRP A O 1
ATOM 2280 N N . SER A 1 306 ? 12.607 -2.070 -0.729 1.00 80.88 306 SER A N 1
ATOM 2281 C CA . SER A 1 306 ? 12.501 -1.532 -2.083 1.00 80.88 306 SER A CA 1
ATOM 2282 C C . SER A 1 306 ? 12.658 -2.630 -3.124 1.00 80.88 306 SER A C 1
ATOM 2284 O O . SER A 1 306 ? 13.617 -3.395 -3.110 1.00 80.88 306 SER A O 1
ATOM 2286 N N . THR A 1 307 ? 11.790 -2.638 -4.130 1.00 69.00 307 THR A N 1
ATOM 2287 C CA . THR A 1 307 ? 11.863 -3.593 -5.246 1.00 69.00 307 THR A CA 1
ATOM 2288 C C . THR A 1 307 ? 13.159 -3.494 -6.057 1.00 69.00 307 THR A C 1
ATOM 2290 O O . THR A 1 307 ? 13.473 -4.403 -6.819 1.00 69.00 307 THR A O 1
ATOM 2293 N N . HIS A 1 308 ? 13.938 -2.420 -5.877 1.00 75.12 308 HIS A N 1
ATOM 2294 C CA . HIS A 1 308 ? 15.293 -2.304 -6.419 1.00 75.12 308 HIS A CA 1
ATOM 2295 C C . HIS A 1 308 ? 16.278 -3.331 -5.844 1.00 75.12 308 HIS A C 1
ATOM 2297 O O . HIS A 1 308 ? 17.343 -3.510 -6.424 1.00 75.12 308 HIS A O 1
ATOM 2303 N N . LEU A 1 309 ? 15.930 -4.027 -4.757 1.00 69.75 309 LEU A N 1
ATOM 2304 C CA . LEU A 1 309 ? 16.709 -5.152 -4.233 1.00 69.75 309 LEU A CA 1
ATOM 2305 C C . LEU A 1 309 ? 16.597 -6.416 -5.101 1.00 69.75 309 LEU A C 1
ATOM 2307 O O . LEU A 1 309 ? 17.413 -7.322 -4.964 1.00 69.75 309 LEU A O 1
ATOM 2311 N N . ALA A 1 310 ? 15.612 -6.479 -6.004 1.00 76.94 310 ALA A N 1
ATOM 2312 C CA . ALA A 1 310 ? 15.415 -7.598 -6.922 1.00 76.94 310 ALA A CA 1
ATOM 2313 C C . ALA A 1 310 ? 14.869 -7.116 -8.286 1.00 76.94 310 ALA A C 1
ATOM 2315 O O . ALA A 1 310 ? 13.761 -7.488 -8.680 1.00 76.94 310 ALA A O 1
ATOM 2316 N N . PRO A 1 311 ? 15.610 -6.262 -9.022 1.00 75.25 311 PRO A N 1
ATOM 2317 C CA . PRO A 1 311 ? 15.107 -5.617 -10.236 1.00 75.25 311 PRO A CA 1
ATOM 2318 C C . PRO A 1 311 ? 14.831 -6.622 -11.362 1.00 75.25 311 PRO A C 1
ATOM 2320 O O . PRO A 1 311 ? 13.899 -6.421 -12.137 1.00 75.25 311 PRO A O 1
ATOM 2323 N N . ASP A 1 312 ? 15.593 -7.718 -11.402 1.00 83.38 312 ASP A N 1
ATOM 2324 C CA . ASP A 1 312 ? 15.473 -8.778 -12.408 1.00 83.38 312 ASP A CA 1
ATOM 2325 C C . ASP A 1 312 ? 14.434 -9.847 -12.038 1.00 83.38 312 ASP A C 1
ATOM 2327 O O . ASP A 1 312 ? 14.075 -10.675 -12.873 1.00 83.38 312 ASP A O 1
ATOM 2331 N N . ALA A 1 313 ? 13.922 -9.833 -10.801 1.00 82.44 313 ALA A N 1
ATOM 2332 C CA . ALA A 1 313 ? 12.932 -10.806 -10.343 1.00 82.44 313 ALA A CA 1
ATOM 2333 C C . ALA A 1 313 ? 11.510 -10.498 -10.845 1.00 82.44 313 ALA A C 1
ATOM 2335 O O . ALA A 1 313 ? 10.636 -11.356 -10.749 1.00 82.44 313 ALA A O 1
ATOM 2336 N N . PHE A 1 314 ? 11.274 -9.295 -11.387 1.00 80.75 314 PHE A N 1
ATOM 2337 C CA . PHE A 1 314 ? 9.950 -8.839 -11.816 1.00 80.75 314 PHE A CA 1
ATOM 2338 C C . PHE A 1 314 ? 9.959 -8.336 -13.269 1.00 80.75 314 PHE A C 1
ATOM 2340 O O . PHE A 1 314 ? 10.655 -7.358 -13.573 1.00 80.75 314 PHE A O 1
ATOM 2347 N N . PRO A 1 315 ? 9.149 -8.925 -14.171 1.00 83.06 315 PRO A N 1
ATOM 2348 C CA . PRO A 1 315 ? 8.940 -8.407 -15.520 1.00 83.06 315 PRO A CA 1
ATOM 2349 C C . PRO A 1 315 ? 8.498 -6.937 -15.520 1.00 83.06 315 PRO A C 1
ATOM 2351 O O . PRO A 1 315 ? 7.723 -6.510 -14.665 1.00 83.06 315 PRO A O 1
ATOM 2354 N N . LYS A 1 316 ? 8.920 -6.152 -16.523 1.00 81.06 316 LYS A N 1
ATOM 2355 C CA . LYS A 1 316 ? 8.528 -4.730 -16.648 1.00 81.06 316 LYS A CA 1
ATOM 2356 C C . LYS A 1 316 ? 7.010 -4.522 -16.641 1.00 81.06 316 LYS A C 1
ATOM 2358 O O . LYS A 1 316 ? 6.538 -3.585 -16.010 1.00 81.06 316 LYS A O 1
ATOM 2363 N N . SER A 1 317 ? 6.258 -5.413 -17.287 1.00 78.94 317 SER A N 1
ATOM 2364 C CA . SER A 1 317 ? 4.789 -5.385 -17.307 1.00 78.94 317 SER A CA 1
ATOM 2365 C C . SER A 1 317 ? 4.157 -5.527 -15.919 1.00 78.94 317 SER A C 1
ATOM 2367 O O . SER A 1 317 ? 3.044 -5.065 -15.703 1.00 78.94 317 SER A O 1
ATOM 2369 N N . GLU A 1 318 ? 4.855 -6.143 -14.963 1.00 82.25 318 GLU A N 1
ATOM 2370 C CA . GLU A 1 318 ? 4.384 -6.276 -13.584 1.00 82.25 318 GLU A CA 1
ATOM 2371 C C . GLU A 1 318 ? 4.756 -5.067 -12.719 1.00 82.25 318 GLU A C 1
ATOM 2373 O O . GLU A 1 318 ? 4.163 -4.881 -11.662 1.00 82.25 318 GLU A O 1
ATOM 2378 N N . GLN A 1 319 ? 5.685 -4.206 -13.153 1.00 77.75 319 GLN A N 1
ATOM 2379 C CA . GLN A 1 319 ? 6.122 -3.053 -12.356 1.00 77.75 319 GLN A CA 1
ATOM 2380 C C . GLN A 1 319 ? 5.009 -2.007 -12.180 1.00 77.75 319 GLN A C 1
ATOM 2382 O O . GLN A 1 319 ? 4.843 -1.486 -11.076 1.00 77.75 319 GLN A O 1
ATOM 2387 N N . GLU A 1 320 ? 4.219 -1.740 -13.226 1.00 77.44 320 GLU A N 1
ATOM 2388 C CA . GLU A 1 320 ? 3.068 -0.822 -13.160 1.00 77.44 320 GLU A CA 1
ATOM 2389 C C . GLU A 1 320 ? 1.964 -1.376 -12.249 1.00 77.44 320 GLU A C 1
ATOM 2391 O O . GLU A 1 320 ? 1.523 -0.698 -11.316 1.00 77.44 320 GLU A O 1
ATOM 2396 N N . ASN A 1 321 ? 1.581 -2.644 -12.447 1.00 81.56 321 ASN A N 1
ATOM 2397 C CA . ASN A 1 321 ? 0.616 -3.327 -11.582 1.00 81.56 321 ASN A CA 1
ATOM 2398 C C . ASN A 1 321 ? 1.081 -3.356 -10.124 1.00 81.56 321 ASN A C 1
ATOM 2400 O O . ASN A 1 321 ? 0.284 -3.124 -9.220 1.00 81.56 321 ASN A O 1
ATOM 2404 N N . ARG A 1 322 ? 2.376 -3.570 -9.883 1.00 80.69 322 ARG A N 1
ATOM 2405 C CA . ARG A 1 322 ? 2.952 -3.592 -8.540 1.00 80.69 322 ARG A CA 1
ATOM 2406 C C . ARG A 1 322 ? 2.869 -2.238 -7.853 1.00 80.69 322 ARG A C 1
ATOM 2408 O O . ARG A 1 322 ? 2.550 -2.204 -6.674 1.00 80.69 322 ARG A O 1
ATOM 2415 N N . SER A 1 323 ? 3.127 -1.130 -8.552 1.00 80.06 323 SER A N 1
ATOM 2416 C CA . SER A 1 323 ? 2.962 0.207 -7.961 1.00 80.06 323 SER A CA 1
ATOM 2417 C C . SER A 1 323 ? 1.509 0.438 -7.533 1.00 80.06 323 SER A C 1
ATOM 2419 O O . SER A 1 323 ? 1.258 0.850 -6.400 1.00 80.06 323 SER A O 1
ATOM 2421 N N . LYS A 1 324 ? 0.547 0.068 -8.386 1.00 84.19 324 LYS A N 1
ATOM 2422 C CA . LYS A 1 324 ? -0.887 0.158 -8.081 1.00 84.19 324 LYS A CA 1
ATOM 2423 C C . LYS A 1 324 ? -1.292 -0.725 -6.889 1.00 84.19 324 LYS A C 1
ATOM 2425 O O . LYS A 1 324 ? -1.934 -0.228 -5.964 1.00 84.19 324 LYS A O 1
ATOM 2430 N N . ARG A 1 325 ? -0.847 -1.991 -6.857 1.00 88.25 325 ARG A N 1
ATOM 2431 C CA . ARG A 1 325 ? -1.064 -2.920 -5.728 1.00 88.25 325 ARG A CA 1
ATOM 2432 C C . ARG A 1 325 ? -0.421 -2.415 -4.445 1.00 88.25 325 ARG A C 1
ATOM 2434 O O . ARG A 1 325 ? -1.049 -2.462 -3.397 1.00 88.25 325 ARG A O 1
ATOM 2441 N N . PHE A 1 326 ? 0.807 -1.909 -4.523 1.00 85.25 326 PHE A N 1
ATOM 2442 C CA . PHE A 1 326 ? 1.534 -1.369 -3.380 1.00 85.25 326 PHE A CA 1
ATOM 2443 C C . PHE A 1 326 ? 0.746 -0.229 -2.731 1.00 85.25 326 PHE A C 1
ATOM 2445 O O . PHE A 1 326 ? 0.481 -0.289 -1.536 1.00 85.25 326 PHE A O 1
ATOM 2452 N N . HIS A 1 327 ? 0.272 0.748 -3.511 1.00 83.62 327 HIS A N 1
ATOM 2453 C CA . HIS A 1 327 ? -0.566 1.827 -2.981 1.00 83.62 327 HIS A CA 1
ATOM 2454 C C . HIS A 1 327 ? -1.901 1.330 -2.414 1.00 83.62 327 HIS A C 1
ATOM 2456 O O . HIS A 1 327 ? -2.303 1.780 -1.345 1.00 83.62 327 HIS A O 1
ATOM 2462 N N . ALA A 1 328 ? -2.567 0.377 -3.074 1.00 87.56 328 ALA A N 1
ATOM 2463 C CA . ALA A 1 328 ? -3.801 -0.207 -2.550 1.00 87.56 328 ALA A CA 1
ATOM 2464 C C . ALA A 1 328 ? -3.581 -0.902 -1.194 1.00 87.56 328 ALA A C 1
ATOM 2466 O O . ALA A 1 328 ? -4.361 -0.698 -0.269 1.00 87.56 328 ALA A O 1
ATOM 2467 N N . ARG A 1 329 ? -2.490 -1.662 -1.050 1.00 90.44 329 ARG A N 1
ATOM 2468 C CA . ARG A 1 329 ? -2.125 -2.352 0.196 1.00 90.44 329 ARG A CA 1
ATOM 2469 C C . ARG A 1 329 ? -1.714 -1.377 1.299 1.00 90.44 329 ARG A C 1
ATOM 2471 O O . ARG A 1 329 ? -2.085 -1.571 2.452 1.00 90.44 329 ARG A O 1
ATOM 2478 N N . LEU A 1 330 ? -1.002 -0.301 0.955 1.00 83.88 330 LEU A N 1
ATOM 2479 C CA . LEU A 1 330 ? -0.720 0.792 1.891 1.00 83.88 330 LEU A CA 1
ATOM 2480 C C . LEU A 1 330 ? -2.014 1.385 2.458 1.00 83.88 330 LEU A C 1
ATOM 2482 O O . LEU A 1 330 ? -2.130 1.563 3.669 1.00 83.88 330 LEU A O 1
ATOM 2486 N N . GLU A 1 331 ? -2.989 1.654 1.591 1.00 84.81 331 GLU A N 1
ATOM 2487 C CA . GLU A 1 331 ? -4.298 2.164 1.996 1.00 84.81 331 GLU A CA 1
ATOM 2488 C C . GLU A 1 331 ? -5.093 1.146 2.822 1.00 84.81 331 GLU A C 1
ATOM 2490 O O . GLU A 1 331 ? -5.734 1.529 3.792 1.00 84.81 331 GLU A O 1
ATOM 2495 N N . GLU A 1 332 ? -5.028 -0.148 2.509 1.00 88.06 332 GLU A N 1
ATOM 2496 C CA . GLU A 1 332 ? -5.674 -1.196 3.311 1.00 88.06 332 GLU A CA 1
ATOM 2497 C C . GLU A 1 332 ? -5.087 -1.291 4.722 1.00 88.06 332 GLU A C 1
ATOM 2499 O O . GLU A 1 332 ? -5.842 -1.320 5.694 1.00 88.06 332 GLU A O 1
ATOM 2504 N N . ILE A 1 333 ? -3.756 -1.262 4.855 1.00 85.38 333 ILE A N 1
ATOM 2505 C CA . ILE A 1 333 ? -3.079 -1.212 6.160 1.00 85.38 333 ILE A CA 1
ATOM 2506 C C . ILE A 1 333 ? -3.478 0.064 6.913 1.00 85.38 333 ILE A C 1
ATOM 2508 O O . ILE A 1 333 ? -3.752 0.013 8.111 1.00 85.38 333 ILE A O 1
ATOM 2512 N N . ARG A 1 334 ? -3.552 1.203 6.213 1.00 82.69 334 ARG A N 1
ATOM 2513 C CA . ARG A 1 334 ? -3.973 2.489 6.783 1.00 82.69 334 ARG A CA 1
ATOM 2514 C C . ARG A 1 334 ? -5.424 2.469 7.269 1.00 82.69 334 ARG A C 1
ATOM 2516 O O . ARG A 1 334 ? -5.713 2.995 8.337 1.00 82.69 334 ARG A O 1
ATOM 2523 N N . LEU A 1 335 ? -6.345 1.910 6.489 1.00 82.12 335 LEU A N 1
ATOM 2524 C CA . LEU A 1 335 ? -7.774 1.854 6.817 1.00 82.12 335 LEU A CA 1
ATOM 2525 C C . LEU A 1 335 ? -8.086 0.796 7.876 1.00 82.12 335 LEU A C 1
ATOM 2527 O O . LEU A 1 335 ? -9.022 0.964 8.651 1.00 82.12 335 LEU A O 1
ATOM 2531 N N . GLY A 1 336 ? -7.302 -0.282 7.916 1.00 82.12 336 GLY A N 1
ATOM 2532 C CA . GLY A 1 336 ? -7.378 -1.314 8.945 1.00 82.12 336 GLY A CA 1
ATOM 2533 C C . GLY A 1 336 ? -6.749 -0.905 10.275 1.00 82.12 336 GLY A C 1
ATOM 2534 O O . GLY A 1 336 ? -6.721 -1.726 11.187 1.00 82.12 336 GLY A O 1
ATOM 2535 N N . TRP A 1 337 ? -6.230 0.323 10.391 1.00 80.75 337 TRP A N 1
ATOM 2536 C CA . TRP A 1 337 ? -5.518 0.790 11.573 1.00 80.75 337 TRP A CA 1
ATOM 2537 C C . TRP A 1 337 ? -6.467 0.932 12.768 1.00 80.75 337 TRP A C 1
ATOM 2539 O O . TRP A 1 337 ? -7.336 1.810 12.757 1.00 80.75 337 TRP A O 1
ATOM 2549 N N . PRO A 1 338 ? -6.326 0.103 13.817 1.00 69.69 338 PRO A N 1
ATOM 2550 C CA . PRO A 1 338 ? -7.145 0.253 15.000 1.00 69.69 338 PRO A CA 1
ATOM 2551 C C . PRO A 1 338 ? -6.635 1.456 15.793 1.00 69.69 338 PRO A C 1
ATOM 2553 O O . PRO A 1 338 ? -5.502 1.485 16.272 1.00 69.69 338 PRO A O 1
ATOM 2556 N N . CYS A 1 339 ? -7.495 2.455 15.931 1.00 75.00 339 CYS A N 1
ATOM 2557 C CA . CYS A 1 339 ? -7.399 3.410 17.018 1.00 75.00 339 CYS A CA 1
ATOM 2558 C C . CYS A 1 339 ? -7.825 2.695 18.302 1.00 75.00 339 CYS A C 1
ATOM 2560 O O . CYS A 1 339 ? -9.018 2.582 18.579 1.00 75.00 339 CYS A O 1
ATOM 2562 N N . GLU A 1 340 ? -6.846 2.109 18.990 1.00 64.94 340 GLU A N 1
ATOM 2563 C CA . GLU A 1 340 ? -7.001 1.566 20.347 1.00 64.94 340 GLU A CA 1
ATOM 2564 C C . GLU A 1 340 ? -7.114 2.680 21.386 1.00 64.94 340 GLU A C 1
ATOM 2566 O O . GLU A 1 340 ? -6.343 3.661 21.266 1.00 64.94 340 GLU A O 1
#

Solvent-accessible surface area (backbone atoms only — not comparable to full-atom values): 20387 Å² total; per-residue (Å²): 134,55,73,66,58,54,52,50,32,56,75,72,65,72,49,55,76,66,60,43,51,54,49,52,53,46,37,73,72,31,69,67,54,33,55,52,50,54,49,60,75,66,52,54,72,72,52,73,77,67,54,77,73,58,88,85,65,53,78,64,68,60,66,80,71,60,76,79,94,63,68,92,73,47,66,76,52,60,62,51,55,69,67,45,75,83,61,75,94,71,82,79,78,71,51,76,41,48,58,77,37,73,49,78,42,82,34,54,61,32,43,37,42,37,40,32,46,82,94,53,76,72,46,78,48,81,49,84,47,95,44,81,71,46,70,48,76,50,73,31,85,67,31,38,38,39,43,40,78,50,76,77,75,76,73,73,77,84,67,80,79,71,80,83,71,83,73,75,74,78,79,74,76,76,88,60,47,69,66,52,50,57,49,51,54,51,52,51,51,50,51,54,49,53,51,52,53,48,44,33,72,76,30,34,68,88,54,76,77,54,84,88,62,59,66,58,73,37,60,70,42,36,56,51,34,53,52,54,23,32,63,72,41,24,65,76,45,40,79,78,45,76,48,55,90,35,76,59,41,35,36,36,31,39,45,63,88,57,96,67,64,73,49,44,57,50,33,30,46,71,63,21,63,62,34,30,71,78,44,41,77,48,61,42,75,52,72,54,76,44,82,30,96,88,72,47,73,47,40,38,36,36,41,24,54,31,65,80,82,47,61,88,64,52,59,73,83,49,51,61,40,45,54,45,35,49,54,45,52,52,49,48,57,60,72,65,55,78,73,124

Foldseek 3Di:
DDLVVLLVCLVVVNDDPVSNVVNVVVCVVDVVSVVVSVVVVPDDPVCVVVDDDPPVPDPPVCVVDDDPPPPVVCVVVVVVVVVCVVPDDDFDDKDKDAAADKDKDFAAQFKWKWFDAVPDDIDTDTDGDHDGGDIDIDHHNGGMIIMGHDDPDPPPDDDPDDPDDPDPPPPPPPVCPPVVVVVVVVVVVVVVVVVVVVCCVQQNDADDDFPPDDPCQADVNVVVLLVVLCVPQPVQKDFPDWDVSHPRIKTKIWHDDDPCRPCSCCRRQVNRCSHCVSQNNQKDKDKDWDQAPVRDIIIMMMITRHCVSPVPRDDPVVVVSVVSNVVVVVVVCVVPDDPD

Radius of gyration: 29.03 Å; Cα contacts (8 Å, |Δi|>4): 354; chains: 1; bounding box: 76×63×65 Å

Nearest PDB structures (foldseek):
  9cai-assembly1_AY  TM=4.087E-01  e=4.291E-01  Caenorhabditis elegans
  4aw7-assembly1_A  TM=4.776E-01  e=4.392E+00  Phocaeicola plebeius
  6y3y-assembly1_B  TM=2.910E-01  e=4.835E-01  Human coronavirus HKU1
  7qep-assembly1_D4  TM=3.955E-01  e=1.795E+00  Encephalitozoon cuniculi GB-M1
  4v6u-assembly1_B6  TM=4.604E-01  e=4.662E+00  Pyrococcus furiosus DSM 3638

pLDDT: mean 76.34, std 18.72, range [33.09, 98.0]